Protein AF-0000000068721780 (afdb_homodimer)

Nearest PDB structures (foldseek):
  2i79-assembly1_E  TM=9.217E-01  e=1.005E-15  Streptococcus pneumoniae TIGR4
  2i79-assembly3_D  TM=9.148E-01  e=7.469E-15  Streptococcus pneumoniae TIGR4
  4h89-assembly1_A-2  TM=8.770E-01  e=4.128E-13  Kribbella flavida DSM 17836
  2vi7-assembly2_C  TM=8.706E-01  e=8.760E-13  Pseudomonas aeruginosa
  2zxv-assembly1_C  TM=7.115E-01  e=1.320E-10  Thermus thermophilus HB8

Sequence (338 aa):
MIRLVKETDAEAIMNIRKEIILSETTTKFFIVSPKKLPNDSNAEREKIRKSNEKGNLYIVYEVDGKVVGFLLFNRYELERLQHAGTMGMGIKEAYCNQGIGTKLIEFLISWAKGQKGLEKICLGVVSVNDRAIKVYKRMGFVEEGRQRKQIKYEDGSYGDDVLMGFYIEMIRLVKETDAEAIMNIRKEIILSETTTKFFIVSPKKLPNDSNAEREKIRKSNEKGNLYIVYEVDGKVVGFLLFNRYELERLQHAGTMGMGIKEAYCNQGIGTKLIEFLISWAKGQKGLEKICLGVVSVNDRAIKVYKRMGFVEEGRQRKQIKYEDGSYGDDVLMGFYIE

Radius of gyration: 21.1 Å; Cα contacts (8 Å, |Δi|>4): 645; chains: 2; bounding box: 45×64×48 Å

Foldseek 3Di:
DKDADDLVCLVLALVQQLQQCPDPVRVLFDLDHNVDRDDDSVVSSVCSVCQPDALKGKMFDDDPRGTFKIKIWDQDDDPVRRLEIEMDMGGHPVCPPVCVVVVRVVVVLVVQLPHPSHFKYKYKTWPVPVVVVVSCVVSAKDWPDWAPQPGAHPVGDGTIITMIMHTRD/DKDADDLVCLVLALVQQLQQCPDPVRVLFDLDHNVDRDDCSVVSSVCSVCQPDALKGKMFDDDPRGTFKIKIWDQDDDPVRRLEIEMDMGGHPVCPPVCVVVVRVVVVLVVQLPHPSHFKYKYKTWPVPVVVVVSCVVSAKDWPDWAPQPGAHPVGDGTIITMIMHTRD

pLDDT: mean 95.06, std 4.71, range [73.88, 98.88]

Structure (mmCIF, N/CA/C/O backbone):
data_AF-0000000068721780-model_v1
#
loop_
_entity.id
_entity.type
_entity.pdbx_description
1 polymer N-acetyltransferase
#
loop_
_atom_site.group_PDB
_atom_site.id
_atom_site.type_symbol
_atom_site.label_atom_id
_atom_site.label_alt_id
_atom_site.label_comp_id
_atom_site.label_asym_id
_atom_site.label_entity_id
_atom_site.label_seq_id
_atom_site.pdbx_PDB_ins_code
_atom_site.Cartn_x
_atom_site.Cartn_y
_atom_site.Cartn_z
_atom_site.occupancy
_atom_site.B_iso_or_equiv
_atom_site.auth_seq_id
_atom_site.auth_comp_id
_atom_site.auth_asym_id
_atom_site.auth_atom_id
_atom_site.pdbx_PDB_model_num
ATOM 1 N N . MET A 1 1 ? -7.617 28.203 11.391 1 95 1 MET A N 1
ATOM 2 C CA . MET A 1 1 ? -8.914 27.797 10.852 1 95 1 MET A CA 1
ATOM 3 C C . MET A 1 1 ? -8.766 26.672 9.844 1 95 1 MET A C 1
ATOM 5 O O . MET A 1 1 ? -7.82 26.672 9.047 1 95 1 MET A O 1
ATOM 9 N N . ILE A 1 2 ? -9.656 25.703 9.883 1 98.25 2 ILE A N 1
ATOM 10 C CA . ILE A 1 2 ? -9.648 24.594 8.938 1 98.25 2 ILE A CA 1
ATOM 11 C C . ILE A 1 2 ? -10.68 24.844 7.836 1 98.25 2 ILE A C 1
ATOM 13 O O . ILE A 1 2 ? -11.797 25.297 8.109 1 98.25 2 ILE A O 1
ATOM 17 N N . ARG A 1 3 ? -10.336 24.594 6.629 1 97.19 3 ARG A N 1
ATOM 18 C CA . ARG A 1 3 ? -11.266 24.688 5.504 1 97.19 3 ARG A CA 1
ATOM 19 C C . ARG A 1 3 ? -10.898 23.703 4.41 1 97.19 3 ARG A C 1
ATOM 21 O O . ARG A 1 3 ? -9.797 23.141 4.41 1 97.19 3 ARG A O 1
ATOM 28 N N . LEU A 1 4 ? -11.836 23.516 3.457 1 96.5 4 LEU A N 1
ATOM 29 C CA . LEU A 1 4 ? -11.555 22.688 2.287 1 96.5 4 LEU A CA 1
ATOM 30 C C . LEU A 1 4 ? -10.492 23.344 1.403 1 96.5 4 LEU A C 1
ATOM 32 O O . LEU A 1 4 ? -10.438 24.578 1.301 1 96.5 4 LEU A O 1
ATOM 36 N N . VAL A 1 5 ? -9.742 22.531 0.759 1 96.94 5 VAL A N 1
ATOM 37 C CA . VAL A 1 5 ? -8.672 22.984 -0.121 1 96.94 5 VAL A CA 1
ATOM 38 C C . VAL A 1 5 ? -9.273 23.656 -1.359 1 96.94 5 VAL A C 1
ATOM 40 O O . VAL A 1 5 ? -10.375 23.297 -1.789 1 96.94 5 VAL A O 1
ATOM 43 N N . LYS A 1 6 ? -8.602 24.641 -1.847 1 95 6 LYS A N 1
ATOM 44 C CA . LYS A 1 6 ? -8.867 25.234 -3.148 1 95 6 LYS A CA 1
ATOM 45 C C . LYS A 1 6 ? -7.66 25.094 -4.074 1 95 6 LYS A C 1
ATOM 47 O O . LYS A 1 6 ? -6.527 24.938 -3.609 1 95 6 LYS A O 1
ATOM 52 N N . GLU A 1 7 ? -7.945 25.109 -5.316 1 94.06 7 GLU A N 1
ATOM 53 C CA . GLU A 1 7 ? -6.855 24.969 -6.277 1 94.06 7 GLU A CA 1
ATOM 54 C C . GLU A 1 7 ? -5.754 25.984 -6.02 1 94.06 7 GLU A C 1
ATOM 56 O O . GLU A 1 7 ? -4.574 25.703 -6.246 1 94.06 7 GLU A O 1
ATOM 61 N N . THR A 1 8 ? -6.109 27.125 -5.527 1 94.56 8 THR A N 1
ATOM 62 C CA . THR A 1 8 ? -5.164 28.203 -5.277 1 94.56 8 THR A CA 1
ATOM 63 C C . THR A 1 8 ? -4.242 27.859 -4.113 1 94.56 8 THR A C 1
ATOM 65 O O . THR A 1 8 ? -3.232 28.531 -3.895 1 94.56 8 THR A O 1
ATOM 68 N N . ASP A 1 9 ? -4.535 26.797 -3.404 1 96.31 9 ASP A N 1
ATOM 69 C CA . ASP A 1 9 ? -3.713 26.375 -2.273 1 96.31 9 ASP A CA 1
ATOM 70 C C . ASP A 1 9 ? -2.566 25.484 -2.732 1 96.31 9 ASP A C 1
ATOM 72 O O . ASP A 1 9 ? -1.673 25.156 -1.947 1 96.31 9 ASP A O 1
ATOM 76 N N . ALA A 1 10 ? -2.572 25.062 -3.994 1 95.5 10 ALA A N 1
ATOM 77 C CA . ALA A 1 10 ? -1.659 24.031 -4.5 1 95.5 10 ALA A CA 1
ATOM 78 C C . ALA A 1 10 ? -0.207 24.422 -4.227 1 95.5 10 ALA A C 1
ATOM 80 O O . ALA A 1 10 ? 0.565 23.609 -3.709 1 95.5 10 ALA A O 1
ATOM 81 N N . GLU A 1 11 ? 0.13 25.609 -4.492 1 94.81 11 GLU A N 1
ATOM 82 C CA . GLU A 1 11 ? 1.514 26.047 -4.332 1 94.81 11 GLU A CA 1
ATOM 83 C C . GLU A 1 11 ? 1.918 26.062 -2.859 1 94.81 11 GLU A C 1
ATOM 85 O O . GLU A 1 11 ? 3.025 25.656 -2.51 1 94.81 11 GLU A O 1
ATOM 90 N N . ALA A 1 12 ? 1.088 26.594 -2.062 1 96.12 12 ALA A N 1
ATOM 91 C CA . ALA A 1 12 ? 1.378 26.641 -0.631 1 96.12 12 ALA A CA 1
ATOM 92 C C . ALA A 1 12 ? 1.588 25.234 -0.072 1 96.12 12 ALA A C 1
ATOM 94 O O . ALA A 1 12 ? 2.514 25 0.708 1 96.12 12 ALA A O 1
ATOM 95 N N . ILE A 1 13 ? 0.768 24.297 -0.479 1 96.25 13 ILE A N 1
ATOM 96 C CA . ILE A 1 13 ? 0.862 22.922 -0.015 1 96.25 13 ILE A CA 1
ATOM 97 C C . ILE A 1 13 ? 2.172 22.297 -0.499 1 96.25 13 ILE A C 1
ATOM 99 O O . ILE A 1 13 ? 2.885 21.656 0.274 1 96.25 13 ILE A O 1
ATOM 103 N N . MET A 1 14 ? 2.467 22.531 -1.72 1 95.25 14 MET A N 1
ATOM 104 C CA . MET A 1 14 ? 3.713 22.016 -2.275 1 95.25 14 MET A CA 1
ATOM 105 C C . MET A 1 14 ? 4.918 22.562 -1.523 1 95.25 14 MET A C 1
ATOM 107 O O . MET A 1 14 ? 5.879 21.844 -1.26 1 95.25 14 MET A O 1
ATOM 111 N N . ASN A 1 15 ? 4.824 23.812 -1.182 1 94.62 15 ASN A N 1
ATOM 112 C CA . ASN A 1 15 ? 5.914 24.453 -0.451 1 94.62 15 ASN A CA 1
ATOM 113 C C . ASN A 1 15 ? 6.078 23.859 0.944 1 94.62 15 ASN A C 1
ATOM 115 O O . ASN A 1 15 ? 7.199 23.719 1.436 1 94.62 15 ASN A O 1
ATOM 119 N N . ILE A 1 16 ? 5.027 23.562 1.553 1 95.25 16 ILE A N 1
ATOM 120 C CA . ILE A 1 16 ? 5.09 22.906 2.852 1 95.25 16 ILE A CA 1
ATOM 121 C C . ILE A 1 16 ? 5.785 21.547 2.707 1 95.25 16 ILE A C 1
ATOM 123 O O . ILE A 1 16 ? 6.703 21.234 3.467 1 95.25 16 ILE A O 1
ATOM 127 N N . ARG A 1 17 ? 5.355 20.75 1.729 1 94.25 17 ARG A N 1
ATOM 128 C CA . ARG A 1 17 ? 5.977 19.453 1.49 1 94.25 17 ARG A CA 1
ATOM 129 C C . ARG A 1 17 ? 7.477 19.594 1.247 1 94.25 17 ARG A C 1
ATOM 131 O O . ARG A 1 17 ? 8.281 18.859 1.825 1 94.25 17 ARG A O 1
ATOM 138 N N . LYS A 1 18 ? 7.816 20.531 0.459 1 93.75 18 LYS A N 1
ATOM 139 C CA . LYS A 1 18 ? 9.219 20.766 0.134 1 93.75 18 LYS A CA 1
ATOM 140 C C . LYS A 1 18 ? 10.016 21.141 1.378 1 93.75 18 LYS A C 1
ATOM 142 O O . LYS A 1 18 ? 11.125 20.656 1.585 1 93.75 18 LYS A O 1
ATOM 147 N N . GLU A 1 19 ? 9.461 22.016 2.113 1 93.75 19 GLU A N 1
ATOM 148 C CA . GLU A 1 19 ? 10.125 22.438 3.344 1 93.75 19 GLU A CA 1
ATOM 149 C C . GLU A 1 19 ? 10.406 21.234 4.254 1 93.75 19 GLU A C 1
ATOM 151 O O . GLU A 1 19 ? 11.516 21.109 4.781 1 93.75 19 GLU A O 1
ATOM 156 N N . ILE A 1 20 ? 9.469 20.406 4.379 1 92.06 20 ILE A N 1
ATOM 157 C CA . ILE A 1 20 ? 9.594 19.25 5.258 1 92.06 20 ILE A CA 1
ATOM 158 C C . ILE A 1 20 ? 10.656 18.297 4.707 1 92.06 20 ILE A C 1
ATOM 160 O O . ILE A 1 20 ? 11.531 17.844 5.445 1 92.06 20 ILE A O 1
ATOM 164 N N . ILE A 1 21 ? 10.625 18.078 3.422 1 92.56 21 ILE A N 1
ATOM 165 C CA . ILE A 1 21 ? 11.508 17.125 2.764 1 92.56 21 ILE A CA 1
ATOM 166 C C . ILE A 1 21 ? 12.945 17.625 2.797 1 92.56 21 ILE A C 1
ATOM 168 O O . ILE A 1 21 ? 13.883 16.844 2.949 1 92.56 21 ILE A O 1
ATOM 172 N N . LEU A 1 22 ? 13.086 18.906 2.791 1 92.81 22 LEU A N 1
ATOM 173 C CA . LEU A 1 22 ? 14.414 19.5 2.652 1 92.81 22 LEU A CA 1
ATOM 174 C C . LEU A 1 22 ? 15.016 19.797 4.02 1 92.81 22 LEU A C 1
ATOM 176 O O . LEU A 1 22 ? 16.219 20.047 4.133 1 92.81 22 LEU A O 1
ATOM 180 N N . SER A 1 23 ? 14.203 19.75 4.973 1 92.38 23 SER A N 1
ATOM 181 C CA . SER A 1 23 ? 14.695 20.031 6.316 1 92.38 23 SER A CA 1
ATOM 182 C C . SER A 1 23 ? 15.562 18.891 6.836 1 92.38 23 SER A C 1
ATOM 184 O O . SER A 1 23 ? 15.172 17.719 6.754 1 92.38 23 SER A O 1
ATOM 186 N N . GLU A 1 24 ? 16.625 19.172 7.441 1 88.44 24 GLU A N 1
ATOM 187 C CA . GLU A 1 24 ? 17.516 18.156 8 1 88.44 24 GLU A CA 1
ATOM 188 C C . GLU A 1 24 ? 16.859 17.406 9.156 1 88.44 24 GLU A C 1
ATOM 190 O O . GLU A 1 24 ? 17.125 16.234 9.375 1 88.44 24 GLU A O 1
ATOM 195 N N . THR A 1 25 ? 16 18.109 9.797 1 88.88 25 THR A N 1
ATOM 196 C CA . THR A 1 25 ? 15.391 17.562 11.008 1 88.88 25 THR A CA 1
ATOM 197 C C . THR A 1 25 ? 14.203 16.672 10.656 1 88.88 25 THR A C 1
ATOM 199 O O . THR A 1 25 ? 13.891 15.727 11.383 1 88.88 25 THR A O 1
ATOM 202 N N . THR A 1 26 ? 13.578 16.938 9.484 1 92.75 26 THR A N 1
ATOM 203 C CA . THR A 1 26 ? 12.312 16.266 9.242 1 92.75 26 THR A CA 1
ATOM 204 C C . THR A 1 26 ? 12.383 15.422 7.973 1 92.75 26 THR A C 1
ATOM 206 O O . THR A 1 26 ? 11.469 14.648 7.676 1 92.75 26 THR A O 1
ATOM 209 N N . THR A 1 27 ? 13.477 15.477 7.258 1 92.31 27 THR A N 1
ATOM 210 C CA . THR A 1 27 ? 13.586 14.789 5.977 1 92.31 27 THR A CA 1
ATOM 211 C C . THR A 1 27 ? 13.328 13.297 6.141 1 92.31 27 THR A C 1
ATOM 213 O O . THR A 1 27 ? 12.727 12.664 5.27 1 92.31 27 THR A O 1
ATOM 216 N N . LYS A 1 28 ? 13.672 12.758 7.277 1 94 28 LYS A N 1
ATOM 217 C CA . LYS A 1 28 ? 13.594 11.312 7.469 1 94 28 LYS A CA 1
ATOM 218 C C . LYS A 1 28 ? 12.18 10.883 7.832 1 94 28 LYS A C 1
ATOM 220 O O . LYS A 1 28 ? 11.883 9.688 7.91 1 94 28 LYS A O 1
ATOM 225 N N . PHE A 1 29 ? 11.297 11.836 7.961 1 93.12 29 PHE A N 1
ATOM 226 C CA . PHE A 1 29 ? 9.906 11.531 8.266 1 93.12 29 PHE A CA 1
ATOM 227 C C . PHE A 1 29 ? 9.125 11.234 6.992 1 93.12 29 PHE A C 1
ATOM 229 O O . PHE A 1 29 ? 7.973 10.789 7.051 1 93.12 29 PHE A O 1
ATOM 236 N N . PHE A 1 30 ? 9.828 11.406 5.871 1 90.38 30 PHE A N 1
ATOM 237 C CA . PHE A 1 30 ? 9.125 11.258 4.605 1 90.38 30 PHE A CA 1
ATOM 238 C C . PHE A 1 30 ? 9.766 10.172 3.748 1 90.38 30 PHE A C 1
ATOM 240 O O . PHE A 1 30 ? 10.992 10.023 3.744 1 90.38 30 PHE A O 1
ATOM 247 N N . ILE A 1 31 ? 8.938 9.633 2.996 1 93.25 31 ILE A N 1
ATOM 248 C CA . ILE A 1 31 ? 9.422 8.57 2.117 1 93.25 31 ILE A CA 1
ATOM 249 C C . ILE A 1 31 ? 9.945 9.18 0.816 1 93.25 31 ILE A C 1
ATOM 251 O O . ILE A 1 31 ? 10.625 8.508 0.037 1 93.25 31 ILE A O 1
ATOM 255 N N . VAL A 1 32 ? 9.609 10.391 0.566 1 92.5 32 VAL A N 1
ATOM 256 C CA . VAL A 1 32 ? 10.133 11.086 -0.604 1 92.5 32 VAL A CA 1
ATOM 257 C C . VAL A 1 32 ? 11.555 11.57 -0.324 1 92.5 32 VAL A C 1
ATOM 259 O O . VAL A 1 32 ? 11.805 12.219 0.694 1 92.5 32 VAL A O 1
ATOM 262 N N . SER A 1 33 ? 12.398 11.312 -1.231 1 92.5 33 SER A N 1
ATOM 263 C CA . SER A 1 33 ? 13.797 11.719 -1.108 1 92.5 33 SER A CA 1
ATOM 264 C C . SER A 1 33 ? 13.977 13.195 -1.44 1 92.5 33 SER A C 1
ATOM 266 O O . SER A 1 33 ? 13.328 13.711 -2.354 1 92.5 33 SER A O 1
ATOM 268 N N . PRO A 1 34 ? 14.891 13.891 -0.778 1 91.12 34 PRO A N 1
ATOM 269 C CA . PRO A 1 34 ? 15.188 15.281 -1.125 1 91.12 34 PRO A CA 1
ATOM 270 C C . PRO A 1 34 ? 15.797 15.422 -2.518 1 91.12 34 PRO A C 1
ATOM 272 O O . PRO A 1 34 ? 15.852 16.531 -3.061 1 91.12 34 PRO A O 1
ATOM 275 N N . LYS A 1 35 ? 16.297 14.352 -3.115 1 87.19 35 LYS A N 1
ATOM 276 C CA . LYS A 1 35 ? 16.906 14.359 -4.449 1 87.19 35 LYS A CA 1
ATOM 277 C C . LYS A 1 35 ? 15.82 14.406 -5.531 1 87.19 35 LYS A C 1
ATOM 279 O O . LYS A 1 35 ? 16.109 14.703 -6.691 1 87.19 35 LYS A O 1
ATOM 284 N N . LYS A 1 36 ? 14.539 14.016 -5.164 1 83 36 LYS A N 1
ATOM 285 C CA . LYS A 1 36 ? 13.422 14.008 -6.098 1 83 36 LYS A CA 1
ATOM 286 C C . LYS A 1 36 ? 12.203 14.719 -5.508 1 83 36 LYS A C 1
ATOM 288 O O . LYS A 1 36 ? 11.227 14.07 -5.125 1 83 36 LYS A O 1
ATOM 293 N N . LEU A 1 37 ? 12.273 15.945 -5.551 1 81 37 LEU A N 1
ATOM 294 C CA . LEU A 1 37 ? 11.234 16.781 -4.949 1 81 37 LEU A CA 1
ATOM 295 C C . LEU A 1 37 ? 10.016 16.875 -5.852 1 81 37 LEU A C 1
ATOM 297 O O . LEU A 1 37 ? 10.141 16.891 -7.078 1 81 37 LEU A O 1
ATOM 301 N N . PRO A 1 38 ? 8.891 16.797 -5.285 1 75 38 PRO A N 1
ATOM 302 C CA . PRO A 1 38 ? 7.707 17.094 -6.094 1 75 38 PRO A CA 1
ATOM 303 C C . PRO A 1 38 ? 7.738 18.5 -6.688 1 75 38 PRO A C 1
ATOM 305 O O . PRO A 1 38 ? 7.988 19.469 -5.973 1 75 38 PRO A O 1
ATOM 308 N N . ASN A 1 39 ? 7.609 18.578 -7.871 1 78.5 39 ASN A N 1
ATOM 309 C CA . ASN A 1 39 ? 7.742 19.891 -8.484 1 78.5 39 ASN A CA 1
ATOM 310 C C . ASN A 1 39 ? 6.656 20.141 -9.531 1 78.5 39 ASN A C 1
ATOM 312 O O . ASN A 1 39 ? 6.793 21.016 -10.383 1 78.5 39 ASN A O 1
ATOM 316 N N . ASP A 1 40 ? 5.656 19.328 -9.336 1 83.62 40 ASP A N 1
ATOM 317 C CA . ASP A 1 40 ? 4.602 19.453 -10.336 1 83.62 40 ASP A CA 1
ATOM 318 C C . ASP A 1 40 ? 3.336 20.047 -9.734 1 83.62 40 ASP A C 1
ATOM 320 O O . ASP A 1 40 ? 2.461 19.328 -9.258 1 83.62 40 ASP A O 1
ATOM 324 N N . SER A 1 41 ? 3.232 21.359 -9.797 1 84.31 41 SER A N 1
ATOM 325 C CA . SER A 1 41 ? 2.086 22.062 -9.227 1 84.31 41 SER A CA 1
ATOM 326 C C . SER A 1 41 ? 0.793 21.688 -9.938 1 84.31 41 SER A C 1
ATOM 328 O O . SER A 1 41 ? -0.279 21.672 -9.336 1 84.31 41 SER A O 1
ATOM 330 N N . ASN A 1 42 ? 0.915 21.391 -11.188 1 87.12 42 ASN A N 1
ATOM 331 C CA . ASN A 1 42 ? -0.262 20.969 -11.938 1 87.12 42 ASN A CA 1
ATOM 332 C C . ASN A 1 42 ? -0.798 19.641 -11.438 1 87.12 42 ASN A C 1
ATOM 334 O O . ASN A 1 42 ? -2.012 19.438 -11.359 1 87.12 42 ASN A O 1
ATOM 338 N N . ALA A 1 43 ? 0.05 18.875 -11.07 1 88.25 43 ALA A N 1
ATOM 339 C CA . ALA A 1 43 ? -0.366 17.594 -10.508 1 88.25 43 ALA A CA 1
ATOM 340 C C . ALA A 1 43 ? -1.109 17.781 -9.188 1 88.25 43 ALA A C 1
ATOM 342 O O . ALA A 1 43 ? -2.107 17.109 -8.922 1 88.25 43 ALA A O 1
ATOM 343 N N . GLU A 1 44 ? -0.557 18.734 -8.375 1 90.94 44 GLU A N 1
ATOM 344 C CA . GLU A 1 44 ? -1.229 19.016 -7.113 1 90.94 44 GLU A CA 1
ATOM 345 C C . GLU A 1 44 ? -2.607 19.625 -7.344 1 90.94 44 GLU A C 1
ATOM 347 O O . GLU A 1 44 ? -3.568 19.297 -6.652 1 90.94 44 GLU A O 1
ATOM 352 N N . ARG A 1 45 ? -2.707 20.469 -8.289 1 91.38 45 ARG A N 1
ATOM 353 C CA . ARG A 1 45 ? -3.992 21.078 -8.625 1 91.38 45 ARG A CA 1
ATOM 354 C C . ARG A 1 45 ? -4.996 20.016 -9.062 1 91.38 45 ARG A C 1
ATOM 356 O O . ARG A 1 45 ? -6.168 20.062 -8.68 1 91.38 45 ARG A O 1
ATOM 363 N N . GLU A 1 46 ? -4.516 19.141 -9.875 1 89.88 46 GLU A N 1
ATOM 364 C CA . GLU A 1 46 ? -5.379 18.047 -10.312 1 89.88 46 GLU A CA 1
ATOM 365 C C . GLU A 1 46 ? -5.836 17.203 -9.133 1 89.88 46 GLU A C 1
ATOM 367 O O . GLU A 1 46 ? -7.004 16.812 -9.055 1 89.88 46 GLU A O 1
ATOM 372 N N . LYS A 1 47 ? -4.957 16.922 -8.281 1 90.56 47 LYS A N 1
ATOM 373 C CA . LYS A 1 47 ? -5.281 16.172 -7.066 1 90.56 47 LYS A CA 1
ATOM 374 C C . LYS A 1 47 ? -6.367 16.891 -6.266 1 90.56 47 LYS A C 1
ATOM 376 O O . LYS A 1 47 ? -7.305 16.25 -5.777 1 90.56 47 LYS A O 1
ATOM 381 N N . ILE A 1 48 ? -6.156 18.203 -6.137 1 92.69 48 ILE A N 1
ATOM 382 C CA . ILE A 1 48 ? -7.105 19.031 -5.391 1 92.69 48 ILE A CA 1
ATOM 383 C C . ILE A 1 48 ? -8.469 18.984 -6.074 1 92.69 48 ILE A C 1
ATOM 385 O O . ILE A 1 48 ? -9.5 18.812 -5.414 1 92.69 48 ILE A O 1
ATOM 389 N N . ARG A 1 49 ? -8.453 19 -7.344 1 89.31 49 ARG A N 1
ATOM 390 C CA . ARG A 1 49 ? -9.695 18.984 -8.109 1 89.31 49 ARG A CA 1
ATOM 391 C C . ARG A 1 49 ? -10.445 17.672 -7.895 1 89.31 49 ARG A C 1
ATOM 393 O O . ARG A 1 49 ? -11.672 17.656 -7.777 1 89.31 49 ARG A O 1
ATOM 400 N N . LYS A 1 50 ? -9.75 16.641 -7.727 1 86.94 50 LYS A N 1
ATOM 401 C CA . LYS A 1 50 ? -10.352 15.32 -7.609 1 86.94 50 LYS A CA 1
ATOM 402 C C . LYS A 1 50 ? -10.664 14.984 -6.156 1 86.94 50 LYS A C 1
ATOM 404 O O . LYS A 1 50 ? -11.43 14.055 -5.879 1 86.94 50 LYS A O 1
ATOM 409 N N . SER A 1 51 ? -9.961 15.672 -5.289 1 85.44 51 SER A N 1
ATOM 410 C CA . SER A 1 51 ? -9.992 15.32 -3.873 1 85.44 51 SER A CA 1
ATOM 411 C C . SER A 1 51 ? -11.367 15.594 -3.27 1 85.44 51 SER A C 1
ATOM 413 O O . SER A 1 51 ? -11.781 14.914 -2.33 1 85.44 51 SER A O 1
ATOM 415 N N . ASN A 1 52 ? -12.016 16.516 -3.768 1 73.88 52 ASN A N 1
ATOM 416 C CA . ASN A 1 52 ? -13.281 16.875 -3.137 1 73.88 52 ASN A CA 1
ATOM 417 C C . ASN A 1 52 ? -14.445 16.094 -3.73 1 73.88 52 ASN A C 1
ATOM 419 O O . ASN A 1 52 ? -15.609 16.453 -3.533 1 73.88 52 ASN A O 1
ATOM 423 N N . GLU A 1 53 ? -14.07 15.078 -4.355 1 77.88 53 GLU A N 1
ATOM 424 C CA . GLU A 1 53 ? -15.078 14.141 -4.836 1 77.88 53 GLU A CA 1
ATOM 425 C C . GLU A 1 53 ? -15.578 13.234 -3.709 1 77.88 53 GLU A C 1
ATOM 427 O O . GLU A 1 53 ? -14.945 13.156 -2.652 1 77.88 53 GLU A O 1
ATOM 432 N N . LYS A 1 54 ? -16.516 12.453 -4 1 77.81 54 LYS A N 1
ATOM 433 C CA . LYS A 1 54 ? -17.203 11.625 -3.014 1 77.81 54 LYS A CA 1
ATOM 434 C C . LYS A 1 54 ? -16.266 10.586 -2.416 1 77.81 54 LYS A C 1
ATOM 436 O O . LYS A 1 54 ? -15.586 9.867 -3.146 1 77.81 54 LYS A O 1
ATOM 441 N N . GLY A 1 55 ? -16.094 10.711 -0.983 1 89.88 55 GLY A N 1
ATOM 442 C CA . GLY A 1 55 ? -15.367 9.734 -0.192 1 89.88 55 GLY A CA 1
ATOM 443 C C . GLY A 1 55 ? -13.945 10.164 0.121 1 89.88 55 GLY A C 1
ATOM 444 O O . GLY A 1 55 ? -13.195 9.422 0.754 1 89.88 55 GLY A O 1
ATOM 445 N N . ASN A 1 56 ? -13.617 11.312 -0.411 1 96.62 56 ASN A N 1
ATOM 446 C CA . ASN A 1 56 ? -12.289 11.836 -0.108 1 96.62 56 ASN A CA 1
ATOM 447 C C . ASN A 1 56 ? -12.367 13.156 0.649 1 96.62 56 ASN A C 1
ATOM 449 O O . ASN A 1 56 ? -13.438 13.75 0.754 1 96.62 56 ASN A O 1
ATOM 453 N N . LEU A 1 57 ? -11.289 13.562 1.229 1 97.12 57 LEU A N 1
ATOM 454 C CA . LEU A 1 57 ? -11.195 14.812 1.973 1 97.12 57 LEU A CA 1
ATOM 455 C C . LEU A 1 57 ? -9.836 15.469 1.777 1 97.12 57 LEU A C 1
ATOM 457 O O . LEU A 1 57 ? -8.805 14.797 1.837 1 97.12 57 LEU A O 1
ATOM 461 N N . TYR A 1 58 ? -9.844 16.703 1.459 1 98.19 58 TYR A N 1
ATOM 462 C CA . TYR A 1 58 ? -8.625 17.5 1.4 1 98.19 58 TYR A CA 1
ATOM 463 C C . TYR A 1 58 ? -8.844 18.859 2.053 1 98.19 58 TYR A C 1
ATOM 465 O O . TYR A 1 58 ? -9.648 19.672 1.576 1 98.19 58 TYR A O 1
ATOM 473 N N . ILE A 1 59 ? -8.062 19.094 3.184 1 98.06 59 ILE A N 1
ATOM 474 C CA . ILE A 1 59 ? -8.273 20.312 3.959 1 98.06 59 ILE A CA 1
ATOM 475 C C . ILE A 1 59 ? -6.934 20.969 4.254 1 98.06 59 ILE A C 1
ATOM 477 O O . ILE A 1 59 ? -5.883 20.328 4.18 1 98.06 59 ILE A O 1
ATOM 481 N N . VAL A 1 60 ? -7.039 22.281 4.57 1 98.5 60 VAL A N 1
ATOM 482 C CA . VAL A 1 60 ? -5.863 23.031 4.984 1 98.5 60 VAL A CA 1
ATOM 483 C C . VAL A 1 60 ? -6.137 23.734 6.316 1 98.5 60 VAL A C 1
ATOM 485 O O . VAL A 1 60 ? -7.293 23.875 6.719 1 98.5 60 VAL A O 1
ATOM 488 N N . TYR A 1 61 ? -5.09 23.953 7.027 1 98.75 61 TYR A N 1
ATOM 489 C CA . TYR A 1 61 ? -5.109 24.812 8.211 1 98.75 61 TYR A CA 1
ATOM 490 C C . TYR A 1 61 ? -4.484 26.172 7.918 1 98.75 61 TYR A C 1
ATOM 492 O O . TYR A 1 61 ? -3.342 26.25 7.461 1 98.75 61 TYR A O 1
ATOM 500 N N . GLU A 1 62 ? -5.25 27.188 8.211 1 98.19 62 GLU A N 1
ATOM 501 C CA . GLU A 1 62 ? -4.812 28.547 7.906 1 98.19 62 GLU A CA 1
ATOM 502 C C . GLU A 1 62 ? -4.574 29.344 9.18 1 98.19 62 GLU A C 1
ATOM 504 O O . GLU A 1 62 ? -5.359 29.266 10.133 1 98.19 62 GLU A O 1
ATOM 509 N N . VAL A 1 63 ? -3.459 30.047 9.258 1 97.44 63 VAL A N 1
ATOM 510 C CA . VAL A 1 63 ? -3.148 31.031 10.281 1 97.44 63 VAL A CA 1
ATOM 511 C C . VAL A 1 63 ? -2.902 32.406 9.633 1 97.44 63 VAL A C 1
ATOM 513 O O . VAL A 1 63 ? -1.983 32.531 8.828 1 97.44 63 VAL A O 1
ATOM 516 N N . ASP A 1 64 ? -3.678 33.344 9.969 1 95.88 64 ASP A N 1
ATOM 517 C CA . ASP A 1 64 ? -3.543 34.688 9.453 1 95.88 64 ASP A CA 1
ATOM 518 C C . ASP A 1 64 ? -3.496 34.719 7.93 1 95.88 64 ASP A C 1
ATOM 520 O O . ASP A 1 64 ? -2.615 35.344 7.336 1 95.88 64 ASP A O 1
ATOM 524 N N . GLY A 1 65 ? -4.285 33.875 7.309 1 95 65 GLY A N 1
ATOM 525 C CA . GLY A 1 65 ? -4.453 33.875 5.863 1 95 65 GLY A CA 1
ATOM 526 C C . GLY A 1 65 ? -3.41 33.031 5.152 1 95 65 GLY A C 1
ATOM 527 O O . GLY A 1 65 ? -3.408 32.938 3.92 1 95 65 GLY A O 1
ATOM 528 N N . LYS A 1 66 ? -2.564 32.375 5.934 1 97 66 LYS A N 1
ATOM 529 C CA . LYS A 1 66 ? -1.512 31.562 5.336 1 97 66 LYS A CA 1
ATOM 530 C C . LYS A 1 66 ? -1.739 30.078 5.617 1 97 66 LYS A C 1
ATOM 532 O O . LYS A 1 66 ? -1.993 29.688 6.758 1 97 66 LYS A O 1
ATOM 537 N N . VAL A 1 67 ? -1.661 29.328 4.547 1 98.25 67 VAL A N 1
ATOM 538 C CA . VAL A 1 67 ? -1.748 27.875 4.727 1 98.25 67 VAL A CA 1
ATOM 539 C C . VAL A 1 67 ? -0.477 27.359 5.398 1 98.25 67 VAL A C 1
ATOM 541 O O . VAL A 1 67 ? 0.625 27.531 4.871 1 98.25 67 VAL A O 1
ATOM 544 N N . VAL A 1 68 ? -0.626 26.688 6.547 1 98.25 68 VAL A N 1
ATOM 545 C CA . VAL A 1 68 ? 0.557 26.266 7.289 1 98.25 68 VAL A CA 1
ATOM 546 C C . VAL A 1 68 ? 0.518 24.75 7.512 1 98.25 68 VAL A C 1
ATOM 548 O O . VAL A 1 68 ? 1.459 24.172 8.055 1 98.25 68 VAL A O 1
ATOM 551 N N . GLY A 1 69 ? -0.56 24.094 7.086 1 98.25 69 GLY A N 1
ATOM 552 C CA . GLY A 1 69 ? -0.726 22.656 7.191 1 98.25 69 GLY A CA 1
ATOM 553 C C . GLY A 1 69 ? -1.82 22.109 6.289 1 98.25 69 GLY A C 1
ATOM 554 O O . GLY A 1 69 ? -2.645 22.875 5.777 1 98.25 69 GLY A O 1
ATOM 555 N N . PHE A 1 70 ? -1.754 20.828 6.102 1 98.25 70 PHE A N 1
ATOM 556 C CA . PHE A 1 70 ? -2.771 20.188 5.273 1 98.25 70 PHE A CA 1
ATOM 557 C C . PHE A 1 70 ? -2.979 18.734 5.688 1 98.25 70 PHE A C 1
ATOM 559 O O . PHE A 1 70 ? -2.146 18.172 6.395 1 98.25 70 PHE A O 1
ATOM 566 N N . LEU A 1 71 ? -4.086 18.203 5.32 1 98.31 71 LEU A N 1
ATOM 567 C CA . LEU A 1 71 ? -4.426 16.797 5.48 1 98.31 71 LEU A CA 1
ATOM 568 C C . LEU A 1 71 ? -5.25 16.297 4.301 1 98.31 71 LEU A C 1
ATOM 570 O O . LEU A 1 71 ? -6.195 16.953 3.873 1 98.31 71 LEU A O 1
ATOM 574 N N . LEU A 1 72 ? -4.828 15.188 3.82 1 97.62 72 LEU A N 1
ATOM 575 C CA . LEU A 1 72 ? -5.582 14.539 2.756 1 97.62 72 LEU A CA 1
ATOM 576 C C . LEU A 1 72 ? -5.961 13.117 3.154 1 97.62 72 LEU A C 1
ATOM 578 O O . LEU A 1 72 ? -5.195 12.43 3.834 1 97.62 72 LEU A O 1
ATOM 582 N N . PHE A 1 73 ? -7.148 12.758 2.799 1 98 73 PHE A N 1
ATOM 583 C CA . PHE A 1 73 ? -7.676 11.406 2.947 1 98 73 PHE A CA 1
ATOM 584 C C . PHE A 1 73 ? -8.258 10.906 1.63 1 98 73 PHE A C 1
ATOM 586 O O . PHE A 1 73 ? -9.047 11.602 0.989 1 98 73 PHE A O 1
ATOM 593 N N . ASN A 1 74 ? -7.828 9.75 1.227 1 97.31 74 ASN A N 1
ATOM 594 C CA . ASN A 1 74 ? -8.367 9.102 0.034 1 97.31 74 ASN A CA 1
ATOM 595 C C . ASN A 1 74 ? -8.938 7.723 0.35 1 97.31 74 ASN A C 1
ATOM 597 O O . ASN A 1 74 ? -8.242 6.875 0.915 1 97.31 74 ASN A O 1
ATOM 601 N N . ARG A 1 75 ? -10.242 7.59 0.005 1 96 75 ARG A N 1
ATOM 602 C CA . ARG A 1 75 ? -10.812 6.25 0.081 1 96 75 ARG A CA 1
ATOM 603 C C . ARG A 1 75 ? -10.125 5.309 -0.905 1 96 75 ARG A C 1
ATOM 605 O O . ARG A 1 75 ? -9.766 5.715 -2.01 1 96 75 ARG A O 1
ATOM 612 N N . TYR A 1 76 ? -9.922 4.086 -0.461 1 96.56 76 TYR A N 1
ATOM 613 C CA . TYR A 1 76 ? -9.359 3.129 -1.406 1 96.56 76 TYR A CA 1
ATOM 614 C C . TYR A 1 76 ? -10.328 2.873 -2.561 1 96.56 76 TYR A C 1
ATOM 616 O O . TYR A 1 76 ? -11.547 2.973 -2.395 1 96.56 76 TYR A O 1
ATOM 624 N N . GLU A 1 77 ? -9.812 2.508 -3.709 1 92.88 77 GLU A N 1
ATOM 625 C CA . GLU A 1 77 ? -10.609 2.48 -4.93 1 92.88 77 GLU A CA 1
ATOM 626 C C . GLU A 1 77 ? -11.305 1.132 -5.105 1 92.88 77 GLU A C 1
ATOM 628 O O . GLU A 1 77 ? -12.445 1.07 -5.57 1 92.88 77 GLU A O 1
ATOM 633 N N . LEU A 1 78 ? -10.641 0.031 -4.738 1 94.88 78 LEU A N 1
ATOM 634 C CA . LEU A 1 78 ? -11.211 -1.294 -4.957 1 94.88 78 LEU A CA 1
ATOM 635 C C . LEU A 1 78 ? -12.43 -1.515 -4.074 1 94.88 78 LEU A C 1
ATOM 637 O O . LEU A 1 78 ? -12.43 -1.129 -2.902 1 94.88 78 LEU A O 1
ATOM 641 N N . GLU A 1 79 ? -13.391 -2.131 -4.57 1 95.56 79 GLU A N 1
ATOM 642 C CA . GLU A 1 79 ? -14.688 -2.289 -3.904 1 95.56 79 GLU A CA 1
ATOM 643 C C . GLU A 1 79 ? -14.516 -2.906 -2.52 1 95.56 79 GLU A C 1
ATOM 645 O O . GLU A 1 79 ? -15.086 -2.412 -1.542 1 95.56 79 GLU A O 1
ATOM 650 N N . ARG A 1 80 ? -13.703 -3.895 -2.395 1 97.12 80 ARG A N 1
ATOM 651 C CA . ARG A 1 80 ? -13.555 -4.617 -1.135 1 97.12 80 ARG A CA 1
ATOM 652 C C . ARG A 1 80 ? -12.719 -3.814 -0.141 1 97.12 80 ARG A C 1
ATOM 654 O O . ARG A 1 80 ? -12.555 -4.227 1.009 1 97.12 80 ARG A O 1
ATOM 661 N N . LEU A 1 81 ? -12.25 -2.658 -0.592 1 97.88 81 LEU A N 1
ATOM 662 C CA . LEU A 1 81 ? -11.406 -1.843 0.278 1 97.88 81 LEU A CA 1
ATOM 663 C C . LEU A 1 81 ? -12.07 -0.501 0.572 1 97.88 81 LEU A C 1
ATOM 665 O O . LEU A 1 81 ? -11.586 0.271 1.398 1 97.88 81 LEU A O 1
ATOM 669 N N . GLN A 1 82 ? -13.219 -0.2 -0.002 1 96.62 82 GLN A N 1
ATOM 670 C CA . GLN A 1 82 ? -13.797 1.139 -0.043 1 96.62 82 GLN A CA 1
ATOM 671 C C . GLN A 1 82 ? -14.328 1.551 1.326 1 96.62 82 GLN A C 1
ATOM 673 O O . GLN A 1 82 ? -14.648 2.721 1.549 1 96.62 82 GLN A O 1
ATOM 678 N N . HIS A 1 83 ? -14.477 0.583 2.252 1 98.06 83 HIS A N 1
ATOM 679 C CA . HIS A 1 83 ? -14.883 0.937 3.609 1 98.06 83 HIS A CA 1
ATOM 680 C C . HIS A 1 83 ? -13.727 1.567 4.379 1 98.06 83 HIS A C 1
ATOM 682 O O . HIS A 1 83 ? -13.906 2.012 5.516 1 98.06 83 HIS A O 1
ATOM 688 N N . ALA A 1 84 ? -12.523 1.63 3.734 1 98.44 84 ALA A N 1
ATOM 689 C CA . ALA A 1 84 ? -11.32 2.184 4.348 1 98.44 84 ALA A CA 1
ATOM 690 C C . ALA A 1 84 ? -10.648 3.193 3.426 1 98.44 84 ALA A C 1
ATOM 692 O O . ALA A 1 84 ? -10.992 3.295 2.246 1 98.44 84 ALA A O 1
ATOM 693 N N . GLY A 1 85 ? -9.766 3.949 3.934 1 98.25 85 GLY A N 1
ATOM 694 C CA . GLY A 1 85 ? -8.93 4.887 3.197 1 98.25 85 GLY A CA 1
ATOM 695 C C . GLY A 1 85 ? -7.66 5.258 3.934 1 98.25 85 GLY A C 1
ATOM 696 O O . GLY A 1 85 ? -7.402 4.758 5.031 1 98.25 85 GLY A O 1
ATOM 697 N N . THR A 1 86 ? -6.891 6.035 3.307 1 98.56 86 THR A N 1
ATOM 698 C CA . THR A 1 86 ? -5.598 6.406 3.871 1 98.56 86 THR A CA 1
ATOM 699 C C . THR A 1 86 ? -5.469 7.922 3.984 1 98.56 86 THR A C 1
ATOM 701 O O . THR A 1 86 ? -5.969 8.656 3.129 1 98.56 86 THR A O 1
ATOM 704 N N . MET A 1 87 ? -4.812 8.32 5.02 1 98.38 87 MET A N 1
ATOM 705 C CA . MET A 1 87 ? -4.613 9.758 5.215 1 98.38 87 MET A CA 1
ATOM 706 C C . MET A 1 87 ? -3.127 10.094 5.25 1 98.38 87 MET A C 1
ATOM 708 O O . MET A 1 87 ? -2.291 9.219 5.473 1 98.38 87 MET A O 1
ATOM 712 N N . GLY A 1 88 ? -2.82 11.289 5.008 1 97.19 88 GLY A N 1
ATOM 713 C CA . GLY A 1 88 ? -1.543 11.969 5.168 1 97.19 88 GLY A CA 1
ATOM 714 C C . GLY A 1 88 ? -1.685 13.43 5.539 1 97.19 88 GLY A C 1
ATOM 715 O O . GLY A 1 88 ? -2.742 14.031 5.328 1 97.19 88 GLY A O 1
ATOM 716 N N . MET A 1 89 ? -0.609 13.969 6.098 1 97.38 89 MET A N 1
ATOM 717 C CA . MET A 1 89 ? -0.665 15.375 6.488 1 97.38 89 MET A CA 1
ATOM 718 C C . MET A 1 89 ? 0.736 15.969 6.57 1 97.38 89 MET A C 1
ATOM 720 O O . MET A 1 89 ? 1.728 15.242 6.586 1 97.38 89 MET A O 1
ATOM 724 N N . GLY A 1 90 ? 0.778 17.219 6.539 1 96.31 90 GLY A N 1
ATOM 725 C CA . GLY A 1 90 ? 1.988 18.016 6.719 1 96.31 90 GLY A CA 1
ATOM 726 C C . GLY A 1 90 ? 1.731 19.359 7.359 1 96.31 90 GLY A C 1
ATOM 727 O O . GLY A 1 90 ? 0.688 19.984 7.129 1 96.31 90 GLY A O 1
ATOM 728 N N . ILE A 1 91 ? 2.617 19.766 8.195 1 96.44 91 ILE A N 1
ATOM 729 C CA . ILE A 1 91 ? 2.553 21.062 8.875 1 96.44 91 ILE A CA 1
ATOM 730 C C . ILE A 1 91 ? 3.914 21.75 8.812 1 96.44 91 ILE A C 1
ATOM 732 O O . ILE A 1 91 ? 4.949 21.109 9.031 1 96.44 91 ILE A O 1
ATOM 736 N N . LYS A 1 92 ? 3.916 22.969 8.539 1 95.38 92 LYS A N 1
ATOM 737 C CA . LYS A 1 92 ? 5.152 23.75 8.562 1 95.38 92 LYS A CA 1
ATOM 738 C C . LYS A 1 92 ? 5.863 23.609 9.906 1 95.38 92 LYS A C 1
ATOM 740 O O . LYS A 1 92 ? 5.223 23.656 10.961 1 95.38 92 LYS A O 1
ATOM 745 N N . GLU A 1 93 ? 7.148 23.531 9.797 1 92.06 93 GLU A N 1
ATOM 746 C CA . GLU A 1 93 ? 7.965 23.266 10.977 1 92.06 93 GLU A CA 1
ATOM 747 C C . GLU A 1 93 ? 7.707 24.297 12.062 1 92.06 93 GLU A C 1
ATOM 749 O O . GLU A 1 93 ? 7.523 23.953 13.234 1 92.06 93 GLU A O 1
ATOM 754 N N . ALA A 1 94 ? 7.566 25.547 11.703 1 93 94 ALA A N 1
ATOM 755 C CA . ALA A 1 94 ? 7.406 26.641 12.641 1 93 94 ALA A CA 1
ATOM 756 C C . ALA A 1 94 ? 6.078 26.547 13.391 1 93 94 ALA A C 1
ATOM 758 O O . ALA A 1 94 ? 5.875 27.219 14.406 1 93 94 ALA A O 1
ATOM 759 N N . TYR A 1 95 ? 5.223 25.719 12.938 1 94.88 95 TYR A N 1
ATOM 760 C CA . TYR A 1 95 ? 3.885 25.641 13.508 1 94.88 95 TYR A CA 1
ATOM 761 C C . TYR A 1 95 ? 3.645 24.281 14.164 1 94.88 95 TYR A C 1
ATOM 763 O O . TYR A 1 95 ? 2.52 23.969 14.555 1 94.88 95 TYR A O 1
ATOM 771 N N . CYS A 1 96 ? 4.664 23.5 14.258 1 91 96 CYS A N 1
ATOM 772 C CA . CYS A 1 96 ? 4.555 22.188 14.891 1 91 96 CYS A CA 1
ATOM 773 C C . CYS A 1 96 ? 4.449 22.328 16.406 1 91 96 CYS A C 1
ATOM 775 O O . CYS A 1 96 ? 4.789 23.375 16.969 1 91 96 CYS A O 1
ATOM 777 N N . ASN A 1 97 ? 3.852 21.344 16.984 1 91.25 97 ASN A N 1
ATOM 778 C CA . ASN A 1 97 ? 3.697 21.25 18.438 1 91.25 97 ASN A CA 1
ATOM 779 C C . ASN A 1 97 ? 2.779 22.359 18.969 1 91.25 97 ASN A C 1
ATOM 781 O O . ASN A 1 97 ? 3.021 22.906 20.031 1 91.25 97 ASN A O 1
ATOM 785 N N . GLN A 1 98 ? 1.855 22.75 18.172 1 94.38 98 GLN A N 1
ATOM 786 C CA . GLN A 1 98 ? 0.889 23.766 18.547 1 94.38 98 GLN A CA 1
ATOM 787 C C . GLN A 1 98 ? -0.54 23.25 18.453 1 94.38 98 GLN A C 1
ATOM 789 O O . GLN A 1 98 ? -1.494 24.031 18.438 1 94.38 98 GLN A O 1
ATOM 794 N N . GLY A 1 99 ? -0.637 21.922 18.297 1 95.69 99 GLY A N 1
ATOM 795 C CA . GLY A 1 99 ? -1.948 21.297 18.312 1 95.69 99 GLY A CA 1
ATOM 796 C C . GLY A 1 99 ? -2.604 21.25 16.953 1 95.69 99 GLY A C 1
ATOM 797 O O . GLY A 1 99 ? -3.721 20.75 16.812 1 95.69 99 GLY A O 1
ATOM 798 N N . ILE A 1 100 ? -1.977 21.75 15.922 1 96.94 100 ILE A N 1
ATOM 799 C CA . ILE A 1 100 ? -2.545 21.828 14.578 1 96.94 100 ILE A CA 1
ATOM 800 C C . ILE A 1 100 ? -2.801 20.422 14.039 1 96.94 100 ILE A C 1
ATOM 802 O O . ILE A 1 100 ? -3.865 20.156 13.477 1 96.94 100 ILE A O 1
ATOM 806 N N . GLY A 1 101 ? -1.847 19.547 14.219 1 97.19 101 GLY A N 1
ATOM 807 C CA . GLY A 1 101 ? -2.043 18.172 13.789 1 97.19 101 GLY A CA 1
ATOM 808 C C . GLY A 1 101 ? -3.256 17.516 14.422 1 97.19 101 GLY A C 1
ATOM 809 O O . GLY A 1 101 ? -4.039 16.859 13.734 1 97.19 101 GLY A O 1
ATOM 810 N N . THR A 1 102 ? -3.369 17.719 15.664 1 97.81 102 THR A N 1
ATOM 811 C CA . THR A 1 102 ? -4.508 17.188 16.406 1 97.81 102 THR A CA 1
ATOM 812 C C . THR A 1 102 ? -5.82 17.719 15.836 1 97.81 102 THR A C 1
ATOM 814 O O . THR A 1 102 ? -6.762 16.953 15.609 1 97.81 102 THR A O 1
ATOM 817 N N . LYS A 1 103 ? -5.871 19.016 15.594 1 98.25 103 LYS A N 1
ATOM 818 C CA . LYS A 1 103 ? -7.074 19.641 15.062 1 98.25 103 LYS A CA 1
ATOM 819 C C . LYS A 1 103 ? -7.418 19.078 13.68 1 98.25 103 LYS A C 1
ATOM 821 O O . LYS A 1 103 ? -8.586 18.844 13.375 1 98.25 103 LYS A O 1
ATOM 826 N N . LEU A 1 104 ? -6.43 18.875 12.82 1 98.5 104 LEU A N 1
ATOM 827 C CA . LEU A 1 104 ? -6.645 18.328 11.492 1 98.5 104 LEU A CA 1
ATOM 828 C C . LEU A 1 104 ? -7.203 16.906 11.57 1 98.5 104 LEU A C 1
ATOM 830 O O . LEU A 1 104 ? -8.164 16.578 10.875 1 98.5 104 LEU A O 1
ATOM 834 N N . ILE A 1 105 ? -6.676 16.109 12.43 1 98.56 105 ILE A N 1
ATOM 835 C CA . ILE A 1 105 ? -7.109 14.727 12.57 1 98.56 105 ILE A CA 1
ATOM 836 C C . ILE A 1 105 ? -8.516 14.688 13.172 1 98.56 105 ILE A C 1
ATOM 838 O O . ILE A 1 105 ? -9.352 13.891 12.742 1 98.56 105 ILE A O 1
ATOM 842 N N . GLU A 1 106 ? -8.758 15.516 14.18 1 98.44 106 GLU A N 1
ATOM 843 C CA . GLU A 1 106 ? -10.102 15.602 14.75 1 98.44 106 GLU A CA 1
ATOM 844 C C . GLU A 1 106 ? -11.141 15.93 13.68 1 98.44 106 GLU A C 1
ATOM 846 O O . GLU A 1 106 ? -12.227 15.352 13.664 1 98.44 106 GLU A O 1
ATOM 851 N N . PHE A 1 107 ? -10.789 16.859 12.836 1 98.5 107 PHE A N 1
ATOM 852 C CA . PHE A 1 107 ? -11.688 17.203 11.734 1 98.5 107 PHE A CA 1
ATOM 853 C C . PHE A 1 107 ? -11.93 15.992 10.836 1 98.5 107 PHE A C 1
ATOM 855 O O . PHE A 1 107 ? -13.07 15.703 10.477 1 98.5 107 PHE A O 1
ATOM 862 N N . LEU A 1 108 ? -10.883 15.305 10.484 1 98.31 108 LEU A N 1
ATOM 863 C CA . LEU A 1 108 ? -10.984 14.117 9.641 1 98.31 108 LEU A CA 1
ATOM 864 C C . LEU A 1 108 ? -11.898 13.078 10.281 1 98.31 108 LEU A C 1
ATOM 866 O O . LEU A 1 108 ? -12.789 12.531 9.617 1 98.31 108 LEU A O 1
ATOM 870 N N . ILE A 1 109 ? -11.695 12.812 11.562 1 98.19 109 ILE A N 1
ATOM 871 C CA . ILE A 1 109 ? -12.461 11.789 12.266 1 98.19 109 ILE A CA 1
ATOM 872 C C . ILE A 1 109 ? -13.938 12.172 12.289 1 98.19 109 ILE A C 1
ATOM 874 O O . ILE A 1 109 ? -14.805 11.344 12.016 1 98.19 109 ILE A O 1
ATOM 878 N N . SER A 1 110 ? -14.172 13.422 12.625 1 97.81 110 SER A N 1
ATOM 879 C CA . SER A 1 110 ? -15.547 13.914 12.641 1 97.81 110 SER A CA 1
ATOM 880 C C . SER A 1 110 ? -16.188 13.797 11.258 1 97.81 110 SER A C 1
ATOM 882 O O . SER A 1 110 ? -17.328 13.328 11.133 1 97.81 110 SER A O 1
ATOM 884 N N . TRP A 1 111 ? -15.508 14.25 10.211 1 96.94 111 TRP A N 1
ATOM 885 C CA . TRP A 1 111 ? -15.969 14.141 8.836 1 96.94 111 TRP A CA 1
ATOM 886 C C . TRP A 1 111 ? -16.234 12.688 8.453 1 96.94 111 TRP A C 1
ATOM 888 O O . TRP A 1 111 ? -17.266 12.375 7.863 1 96.94 111 TRP A O 1
ATOM 898 N N . ALA A 1 112 ? -15.297 11.828 8.805 1 97.31 112 ALA A N 1
ATOM 899 C CA . ALA A 1 112 ? -15.367 10.414 8.445 1 97.31 112 ALA A CA 1
ATOM 900 C C . ALA A 1 112 ? -16.609 9.758 9.031 1 97.31 112 ALA A C 1
ATOM 902 O O . ALA A 1 112 ? -17.219 8.898 8.398 1 97.31 112 ALA A O 1
ATOM 903 N N . LYS A 1 113 ? -16.969 10.125 10.227 1 96.81 113 LYS A N 1
ATOM 904 C CA . LYS A 1 113 ? -18.141 9.57 10.906 1 96.81 113 LYS A CA 1
ATOM 905 C C . LYS A 1 113 ? -19.406 9.859 10.117 1 96.81 113 LYS A C 1
ATOM 907 O O . LYS A 1 113 ? -20.406 9.141 10.242 1 96.81 113 LYS A O 1
ATOM 912 N N . GLY A 1 114 ? -19.312 10.844 9.305 1 95.38 114 GLY A N 1
ATOM 913 C CA . GLY A 1 114 ? -20.484 11.211 8.516 1 95.38 114 GLY A CA 1
ATOM 914 C C . GLY A 1 114 ? -20.484 10.578 7.137 1 95.38 114 GLY A C 1
ATOM 915 O O . GLY A 1 114 ? -21.438 10.758 6.371 1 95.38 114 GLY A O 1
ATOM 916 N N . GLN A 1 115 ? -19.469 9.875 6.773 1 94.94 115 GLN A N 1
ATOM 917 C CA . GLN A 1 115 ? -19.359 9.305 5.438 1 94.94 115 GLN A CA 1
ATOM 918 C C . GLN A 1 115 ? -19.969 7.906 5.383 1 94.94 115 GLN A C 1
ATOM 920 O O . GLN A 1 115 ? -19.625 7.039 6.191 1 94.94 115 GLN A O 1
ATOM 925 N N . LYS A 1 116 ? -20.781 7.688 4.453 1 94.25 116 LYS A N 1
ATOM 926 C CA . LYS A 1 116 ? -21.422 6.391 4.289 1 94.25 116 LYS A CA 1
ATOM 927 C C . LYS A 1 116 ? -20.406 5.312 3.928 1 94.25 116 LYS A C 1
ATOM 929 O O . LYS A 1 116 ? -19.609 5.488 3.008 1 94.25 116 LYS A O 1
ATOM 934 N N . GLY A 1 117 ? -20.391 4.266 4.711 1 95.88 117 GLY A N 1
ATOM 935 C CA . GLY A 1 117 ? -19.609 3.076 4.391 1 95.88 117 GLY A CA 1
ATOM 936 C C . GLY A 1 117 ? -18.156 3.178 4.809 1 95.88 117 GLY A C 1
ATOM 937 O O . GLY A 1 117 ? -17.391 2.215 4.676 1 95.88 117 GLY A O 1
ATOM 938 N N . LEU A 1 118 ? -17.766 4.375 5.203 1 97.62 118 LEU A N 1
ATOM 939 C CA . LEU A 1 118 ? -16.406 4.512 5.684 1 97.62 118 LEU A CA 1
ATOM 940 C C . LEU A 1 118 ? -16.266 3.98 7.105 1 97.62 118 LEU A C 1
ATOM 942 O O . LEU A 1 118 ? -16.984 4.418 8.008 1 97.62 118 LEU A O 1
ATOM 946 N N . GLU A 1 119 ? -15.328 3.018 7.332 1 98.56 119 GLU A N 1
ATOM 947 C CA . GLU A 1 119 ? -15.266 2.338 8.625 1 98.56 119 GLU A CA 1
ATOM 948 C C . GLU A 1 119 ? -13.867 2.428 9.227 1 98.56 119 GLU A C 1
ATOM 950 O O . GLU A 1 119 ? -13.688 2.191 10.43 1 98.56 119 GLU A O 1
ATOM 955 N N . LYS A 1 120 ? -12.938 2.824 8.43 1 98.75 120 LYS A N 1
ATOM 956 C CA . LYS A 1 120 ? -11.555 2.734 8.898 1 98.75 120 LYS A CA 1
ATOM 957 C C . LYS A 1 120 ? -10.68 3.785 8.227 1 98.75 120 LYS A C 1
ATOM 959 O O . LYS A 1 120 ? -10.789 4.016 7.016 1 98.75 120 LYS A O 1
ATOM 964 N N . ILE A 1 121 ? -9.828 4.434 8.914 1 98.81 121 ILE A N 1
ATOM 965 C CA . ILE A 1 121 ? -8.789 5.328 8.414 1 98.81 121 ILE A CA 1
ATOM 966 C C . ILE A 1 121 ? -7.414 4.695 8.633 1 98.81 121 ILE A C 1
ATOM 968 O O . ILE A 1 121 ? -7.082 4.281 9.742 1 98.81 121 ILE A O 1
ATOM 972 N N . CYS A 1 122 ? -6.672 4.586 7.621 1 98.81 122 CYS A N 1
ATOM 973 C CA . CYS A 1 122 ? -5.34 4 7.668 1 98.81 122 CYS A CA 1
ATOM 974 C C . CYS A 1 122 ? -4.266 5.062 7.461 1 98.81 122 CYS A C 1
ATOM 976 O O . CYS A 1 122 ? -4.551 6.145 6.945 1 98.81 122 CYS A O 1
ATOM 978 N N . LEU A 1 123 ? -3.127 4.727 7.859 1 98.69 123 LEU A N 1
ATOM 979 C CA . LEU A 1 123 ? -1.971 5.551 7.531 1 98.69 123 LEU A CA 1
ATOM 980 C C . LEU A 1 123 ? -0.676 4.762 7.68 1 98.69 123 LEU A C 1
ATOM 982 O O . LEU A 1 123 ? -0.666 3.691 8.297 1 98.69 123 LEU A O 1
ATOM 986 N N . GLY A 1 124 ? 0.359 5.203 7.066 1 98.19 124 GLY A N 1
ATOM 987 C CA . GLY A 1 124 ? 1.743 4.832 7.312 1 98.19 124 GLY A CA 1
ATOM 988 C C . GLY A 1 124 ? 2.582 5.977 7.848 1 98.19 124 GLY A C 1
ATOM 989 O O . GLY A 1 124 ? 2.42 7.125 7.426 1 98.19 124 GLY A O 1
ATOM 990 N N . VAL A 1 125 ? 3.434 5.672 8.75 1 98.38 125 VAL A N 1
ATOM 991 C CA . VAL A 1 125 ? 4.316 6.676 9.336 1 98.38 125 VAL A CA 1
ATOM 992 C C . VAL A 1 125 ? 5.691 6.062 9.602 1 98.38 125 VAL A C 1
ATOM 994 O O . VAL A 1 125 ? 5.789 4.934 10.086 1 98.38 125 VAL A O 1
ATOM 997 N N . VAL A 1 126 ? 6.68 6.789 9.242 1 97.81 126 VAL A N 1
ATOM 998 C CA . VAL A 1 126 ? 8.031 6.262 9.43 1 97.81 126 VAL A CA 1
ATOM 999 C C . VAL A 1 126 ? 8.32 6.105 10.922 1 97.81 126 VAL A C 1
ATOM 1001 O O . VAL A 1 126 ? 7.988 6.984 11.719 1 97.81 126 VAL A O 1
ATOM 1004 N N . SER A 1 127 ? 9.031 5.102 11.258 1 98.12 127 SER A N 1
ATOM 1005 C CA . SER A 1 127 ? 9.242 4.688 12.641 1 98.12 127 SER A CA 1
ATOM 1006 C C . SER A 1 127 ? 9.992 5.758 13.43 1 98.12 127 SER A C 1
ATOM 1008 O O . SER A 1 127 ? 9.844 5.852 14.648 1 98.12 127 SER A O 1
ATOM 1010 N N . VAL A 1 128 ? 10.789 6.555 12.781 1 96.25 128 VAL A N 1
ATOM 1011 C CA . VAL A 1 128 ? 11.609 7.531 13.484 1 96.25 128 VAL A CA 1
ATOM 1012 C C . VAL A 1 128 ? 10.789 8.773 13.797 1 96.25 128 VAL A C 1
ATOM 1014 O O . VAL A 1 128 ? 11.242 9.664 14.523 1 96.25 128 VAL A O 1
ATOM 1017 N N . ASN A 1 129 ? 9.586 8.906 13.211 1 95.88 129 ASN A N 1
ATOM 1018 C CA . ASN A 1 129 ? 8.711 10.047 13.477 1 95.88 129 ASN A CA 1
ATOM 1019 C C . ASN A 1 129 ? 7.898 9.836 14.75 1 95.88 129 ASN A C 1
ATOM 1021 O O . ASN A 1 129 ? 6.668 9.797 14.711 1 95.88 129 ASN A O 1
ATOM 1025 N N . ASP A 1 130 ? 8.594 9.805 15.836 1 95.44 130 ASP A N 1
ATOM 1026 C CA . ASP A 1 130 ? 8 9.5 17.141 1 95.44 130 ASP A CA 1
ATOM 1027 C C . ASP A 1 130 ? 6.902 10.492 17.484 1 95.44 130 ASP A C 1
ATOM 1029 O O . ASP A 1 130 ? 5.883 10.125 18.078 1 95.44 130 ASP A O 1
ATOM 1033 N N . ARG A 1 131 ? 7.117 11.664 17.219 1 92.88 131 ARG A N 1
ATOM 1034 C CA . ARG A 1 131 ? 6.145 12.703 17.562 1 92.88 131 ARG A CA 1
ATOM 1035 C C . ARG A 1 131 ? 4.812 12.445 16.859 1 92.88 131 ARG A C 1
ATOM 1037 O O . ARG A 1 131 ? 3.752 12.57 17.484 1 92.88 131 ARG A O 1
ATOM 1044 N N . ALA A 1 132 ? 4.812 12.148 15.57 1 96 132 ALA A N 1
ATOM 1045 C CA . ALA A 1 132 ? 3.578 11.852 14.844 1 96 132 ALA A CA 1
ATOM 1046 C C . ALA A 1 132 ? 2.91 10.594 15.383 1 96 132 ALA A C 1
ATOM 1048 O O . ALA A 1 132 ? 1.691 10.562 15.578 1 96 132 ALA A O 1
ATOM 1049 N N . ILE A 1 133 ? 3.697 9.562 15.648 1 97.62 133 ILE A N 1
ATOM 1050 C CA . ILE A 1 133 ? 3.18 8.297 16.172 1 97.62 133 ILE A CA 1
ATOM 1051 C C . ILE A 1 133 ? 2.443 8.547 17.484 1 97.62 133 ILE A C 1
ATOM 1053 O O . ILE A 1 133 ? 1.344 8.031 17.688 1 97.62 133 ILE A O 1
ATOM 1057 N N . LYS A 1 134 ? 3.047 9.328 18.344 1 96.5 134 LYS A N 1
ATOM 1058 C CA . LYS A 1 134 ? 2.43 9.656 19.625 1 96.5 134 LYS A CA 1
ATOM 1059 C C . LYS A 1 134 ? 1.086 10.352 19.438 1 96.5 134 LYS A C 1
ATOM 1061 O O . LYS A 1 134 ? 0.113 10.039 20.125 1 96.5 134 LYS A O 1
ATOM 1066 N N . VAL A 1 135 ? 1.056 11.281 18.547 1 96.75 135 VAL A N 1
ATOM 1067 C CA . VAL A 1 135 ? -0.181 12 18.25 1 96.75 135 VAL A CA 1
ATOM 1068 C C . VAL A 1 135 ? -1.236 11.023 17.75 1 96.75 135 VAL A C 1
ATOM 1070 O O . VAL A 1 135 ? -2.381 11.039 18.203 1 96.75 135 VAL A O 1
ATOM 1073 N N . TYR A 1 136 ? -0.896 10.148 16.734 1 98.31 136 TYR A N 1
ATOM 1074 C CA . TYR A 1 136 ? -1.834 9.188 16.172 1 98.31 136 TYR A CA 1
ATOM 1075 C C . TYR A 1 136 ? -2.379 8.258 17.25 1 98.31 136 TYR A C 1
ATOM 1077 O O . TYR A 1 136 ? -3.586 8.016 17.312 1 98.31 136 TYR A O 1
ATOM 1085 N N . LYS A 1 137 ? -1.487 7.785 18.109 1 98.31 137 LYS A N 1
ATOM 1086 C CA . LYS A 1 137 ? -1.913 6.906 19.188 1 98.31 137 LYS A CA 1
ATOM 1087 C C . LYS A 1 137 ? -2.861 7.625 20.141 1 98.31 137 LYS A C 1
ATOM 1089 O O . LYS A 1 137 ? -3.898 7.082 20.531 1 98.31 137 LYS A O 1
ATOM 1094 N N . ARG A 1 138 ? -2.482 8.812 20.5 1 97.69 138 ARG A N 1
ATOM 1095 C CA . ARG A 1 138 ? -3.33 9.609 21.391 1 97.69 138 ARG A CA 1
ATOM 1096 C C . ARG A 1 138 ? -4.707 9.836 20.766 1 97.69 138 ARG A C 1
ATOM 1098 O O . ARG A 1 138 ? -5.707 9.906 21.484 1 97.69 138 ARG A O 1
ATOM 1105 N N . MET A 1 139 ? -4.742 9.93 19.5 1 97.75 139 MET A N 1
ATOM 1106 C CA . MET A 1 139 ? -5.984 10.211 18.781 1 97.75 139 MET A CA 1
ATOM 1107 C C . MET A 1 139 ? -6.781 8.93 18.547 1 97.75 139 MET A C 1
ATOM 1109 O O . MET A 1 139 ? -7.867 8.969 17.969 1 97.75 139 MET A O 1
ATOM 1113 N N . GLY A 1 140 ? -6.27 7.758 18.906 1 98.06 140 GLY A N 1
ATOM 1114 C CA . GLY A 1 140 ? -7.039 6.527 18.859 1 98.06 140 GLY A CA 1
ATOM 1115 C C . GLY A 1 140 ? -6.59 5.582 17.766 1 98.06 140 GLY A C 1
ATOM 1116 O O . GLY A 1 140 ? -7.184 4.52 17.578 1 98.06 140 GLY A O 1
ATOM 1117 N N . PHE A 1 141 ? -5.551 5.945 17.031 1 98.75 141 PHE A N 1
ATOM 1118 C CA . PHE A 1 141 ? -4.996 5.016 16.062 1 98.75 141 PHE A CA 1
ATOM 1119 C C . PHE A 1 141 ? -4.258 3.877 16.75 1 98.75 141 PHE A C 1
ATOM 1121 O O . PHE A 1 141 ? -3.633 4.082 17.797 1 98.75 141 PHE A O 1
ATOM 1128 N N . VAL A 1 142 ? -4.285 2.744 16.125 1 98.56 142 VAL A N 1
ATOM 1129 C CA . VAL A 1 142 ? -3.604 1.566 16.641 1 98.56 142 VAL A CA 1
ATOM 1130 C C . VAL A 1 142 ? -2.586 1.058 15.633 1 98.56 142 VAL A C 1
ATOM 1132 O O . VAL A 1 142 ? -2.857 1.039 14.43 1 98.56 142 VAL A O 1
ATOM 1135 N N . GLU A 1 143 ? -1.456 0.68 16.109 1 98.62 143 GLU A N 1
ATOM 1136 C CA . GLU A 1 143 ? -0.456 0.078 15.234 1 98.62 143 GLU A CA 1
ATOM 1137 C C . GLU A 1 143 ? -0.892 -1.309 14.773 1 98.62 143 GLU A C 1
ATOM 1139 O O . GLU A 1 143 ? -1.289 -2.145 15.586 1 98.62 143 GLU A O 1
ATOM 1144 N N . GLU A 1 144 ? -0.799 -1.504 13.539 1 98.75 144 GLU A N 1
ATOM 1145 C CA . GLU A 1 144 ? -1.225 -2.783 12.977 1 98.75 144 GLU A CA 1
ATOM 1146 C C . GLU A 1 144 ? -0.035 -3.57 12.438 1 98.75 144 GLU A C 1
ATOM 1148 O O . GLU A 1 144 ? -0.169 -4.742 12.078 1 98.75 144 GLU A O 1
ATOM 1153 N N . GLY A 1 145 ? 1.079 -2.975 12.43 1 98.31 145 GLY A N 1
ATOM 1154 C CA . GLY A 1 145 ? 2.287 -3.658 11.992 1 98.31 145 GLY A CA 1
ATOM 1155 C C . GLY A 1 145 ? 3.406 -2.707 11.617 1 98.31 145 GLY A C 1
ATOM 1156 O O . GLY A 1 145 ? 3.215 -1.489 11.602 1 98.31 145 GLY A O 1
ATOM 1157 N N . ARG A 1 146 ? 4.531 -3.311 11.375 1 98.19 146 ARG A N 1
ATOM 1158 C CA . ARG A 1 146 ? 5.734 -2.59 10.969 1 98.19 146 ARG A CA 1
ATOM 1159 C C . ARG A 1 146 ? 6.441 -3.307 9.82 1 98.19 146 ARG A C 1
ATOM 1161 O O . ARG A 1 146 ? 6.852 -4.461 9.961 1 98.19 146 ARG A O 1
ATOM 1168 N N . GLN A 1 147 ? 6.449 -2.689 8.695 1 98.56 147 GLN A N 1
ATOM 1169 C CA . GLN A 1 147 ? 7.312 -3.189 7.629 1 98.56 147 GLN A CA 1
ATOM 1170 C C . GLN A 1 147 ? 8.766 -2.803 7.871 1 98.56 147 GLN A C 1
ATOM 1172 O O . GLN A 1 147 ? 9.141 -1.638 7.719 1 98.56 147 GLN A O 1
ATOM 1177 N N . ARG A 1 148 ? 9.57 -3.736 8.148 1 98.19 148 ARG A N 1
ATOM 1178 C CA . ARG A 1 148 ? 10.93 -3.51 8.625 1 98.19 148 ARG A CA 1
ATOM 1179 C C . ARG A 1 148 ? 11.844 -3.074 7.488 1 98.19 148 ARG A C 1
ATOM 1181 O O . ARG A 1 148 ? 11.773 -3.617 6.383 1 98.19 148 ARG A O 1
ATOM 1188 N N . LYS A 1 149 ? 12.688 -2.068 7.812 1 98.25 149 LYS A N 1
ATOM 1189 C CA . LYS A 1 149 ? 13.672 -1.564 6.863 1 98.25 149 LYS A CA 1
ATOM 1190 C C . LYS A 1 149 ? 13.023 -1.204 5.531 1 98.25 149 LYS A C 1
ATOM 1192 O O . LYS A 1 149 ? 13.594 -1.448 4.465 1 98.25 149 LYS A O 1
ATOM 1197 N N . GLN A 1 150 ? 11.844 -0.666 5.609 1 98.62 150 GLN A N 1
ATOM 1198 C CA . GLN A 1 150 ? 11.078 -0.366 4.402 1 98.62 150 GLN A CA 1
ATOM 1199 C C . GLN A 1 150 ? 11.578 0.917 3.74 1 98.62 150 GLN A C 1
ATOM 1201 O O . GLN A 1 150 ? 11.461 1.083 2.525 1 98.62 150 GLN A O 1
ATOM 1206 N N . ILE A 1 151 ? 12.039 1.783 4.52 1 98.31 151 ILE A N 1
ATOM 1207 C CA . ILE A 1 151 ? 12.562 3.055 4.035 1 98.31 151 ILE A CA 1
ATOM 1208 C C . ILE A 1 151 ? 14.086 3.061 4.145 1 98.31 151 ILE A C 1
ATOM 1210 O O . ILE A 1 151 ? 14.641 2.861 5.227 1 98.31 151 ILE A O 1
ATOM 1214 N N . LYS A 1 152 ? 14.852 3.301 3.08 1 97.88 152 LYS A N 1
ATOM 1215 C CA . LYS A 1 152 ? 16.312 3.412 3.059 1 97.88 152 LYS A CA 1
ATOM 1216 C C . LYS A 1 152 ? 16.75 4.844 2.764 1 97.88 152 LYS A C 1
ATOM 1218 O O . LYS A 1 152 ? 16.406 5.402 1.718 1 97.88 152 LYS A O 1
ATOM 1223 N N . TYR A 1 153 ? 17.5 5.398 3.631 1 97.06 153 TYR A N 1
ATOM 1224 C CA . TYR A 1 153 ? 17.906 6.797 3.498 1 97.06 153 TYR A CA 1
ATOM 1225 C C . TYR A 1 153 ? 19.219 6.914 2.744 1 97.06 153 TYR A C 1
ATOM 1227 O O . TYR A 1 153 ? 19.922 5.914 2.531 1 97.06 153 TYR A O 1
ATOM 1235 N N . GLU A 1 154 ? 19.469 8.086 2.357 1 94.81 154 GLU A N 1
ATOM 1236 C CA . GLU A 1 154 ? 20.641 8.398 1.553 1 94.81 154 GLU A CA 1
ATOM 1237 C C . GLU A 1 154 ? 21.938 8.047 2.297 1 94.81 154 GLU A C 1
ATOM 1239 O O . GLU A 1 154 ? 22.938 7.715 1.676 1 94.81 154 GLU A O 1
ATOM 1244 N N . ASP A 1 155 ? 21.922 8.055 3.629 1 95.31 155 ASP A N 1
ATOM 1245 C CA . ASP A 1 155 ? 23.125 7.789 4.41 1 95.31 155 ASP A CA 1
ATOM 1246 C C . ASP A 1 155 ? 23.281 6.293 4.688 1 95.31 155 ASP A C 1
ATOM 1248 O O . ASP A 1 155 ? 24.188 5.883 5.41 1 95.31 155 ASP A O 1
ATOM 1252 N N . GLY A 1 156 ? 22.344 5.484 4.207 1 96.19 156 GLY A N 1
ATOM 1253 C CA . GLY A 1 156 ? 22.438 4.039 4.336 1 96.19 156 GLY A CA 1
ATOM 1254 C C . GLY A 1 156 ? 21.641 3.49 5.504 1 96.19 156 GLY A C 1
ATOM 1255 O O . GLY A 1 156 ? 21.469 2.275 5.629 1 96.19 156 GLY A O 1
ATOM 1256 N N . SER A 1 157 ? 21.156 4.359 6.359 1 97.56 157 SER A N 1
ATOM 1257 C CA . SER A 1 157 ? 20.328 3.916 7.477 1 97.56 157 SER A CA 1
ATOM 1258 C C . SER A 1 157 ? 18.922 3.582 7.012 1 97.56 157 SER A C 1
ATOM 1260 O O . SER A 1 157 ? 18.547 3.857 5.871 1 97.56 157 SER A O 1
ATOM 1262 N N . TYR A 1 158 ? 18.188 2.928 7.844 1 98.25 158 TYR A N 1
ATOM 1263 C CA . TYR A 1 158 ? 16.844 2.48 7.504 1 98.25 158 TYR A CA 1
ATOM 1264 C C . TYR A 1 158 ? 15.828 2.988 8.516 1 98.25 158 TYR A C 1
ATOM 1266 O O . TYR A 1 158 ? 16.172 3.295 9.656 1 98.25 158 TYR A O 1
ATOM 1274 N N . GLY A 1 159 ? 14.609 3.09 8.062 1 98.06 159 GLY A N 1
ATOM 1275 C CA . GLY A 1 159 ? 13.43 3.184 8.906 1 98.06 159 GLY A CA 1
ATOM 1276 C C . GLY A 1 159 ? 12.367 2.16 8.555 1 98.06 159 GLY A C 1
ATOM 1277 O O . GLY A 1 159 ? 12.359 1.614 7.449 1 98.06 159 GLY A O 1
ATOM 1278 N N . ASP A 1 160 ? 11.539 1.894 9.562 1 98.69 160 ASP A N 1
ATOM 1279 C CA . ASP A 1 160 ? 10.383 1.043 9.312 1 98.69 160 ASP A CA 1
ATOM 1280 C C . ASP A 1 160 ? 9.172 1.873 8.883 1 98.69 160 ASP A C 1
ATOM 1282 O O . ASP A 1 160 ? 9.094 3.066 9.188 1 98.69 160 ASP A O 1
ATOM 1286 N N . ASP A 1 161 ? 8.336 1.336 8.086 1 98.56 161 ASP A N 1
ATOM 1287 C CA . ASP A 1 161 ? 7.004 1.886 7.855 1 98.56 161 ASP A CA 1
ATOM 1288 C C . ASP A 1 161 ? 6.004 1.345 8.875 1 98.56 161 ASP A C 1
ATOM 1290 O O . ASP A 1 161 ? 5.684 0.154 8.867 1 98.56 161 ASP A O 1
ATOM 1294 N N . VAL A 1 162 ? 5.57 2.109 9.766 1 98.75 162 VAL A N 1
ATOM 1295 C CA . VAL A 1 162 ? 4.598 1.735 10.781 1 98.75 162 VAL A CA 1
ATOM 1296 C C . VAL A 1 162 ? 3.182 1.936 10.25 1 98.75 162 VAL A C 1
ATOM 1298 O O . VAL A 1 162 ? 2.795 3.055 9.906 1 98.75 162 VAL A O 1
ATOM 1301 N N . LEU A 1 163 ? 2.436 0.913 10.164 1 98.75 163 LEU A N 1
ATOM 1302 C CA . LEU A 1 163 ? 1.059 0.958 9.68 1 98.75 163 LEU A CA 1
ATOM 1303 C C . LEU A 1 163 ? 0.082 1.119 10.844 1 98.75 163 LEU A C 1
ATOM 1305 O O . LEU A 1 163 ? 0.163 0.389 11.836 1 98.75 163 LEU A O 1
ATOM 1309 N N . MET A 1 164 ? -0.773 2.08 10.711 1 98.81 164 MET A N 1
ATOM 1310 C CA . MET A 1 164 ? -1.738 2.332 11.781 1 98.81 164 MET A CA 1
ATOM 1311 C C . MET A 1 164 ? -3.152 2.439 11.219 1 98.81 164 MET A C 1
ATOM 1313 O O . MET A 1 164 ? -3.338 2.756 10.039 1 98.81 164 MET A O 1
ATOM 1317 N N . GLY A 1 165 ? -4.102 2.117 12.008 1 98.69 165 GLY A N 1
ATOM 1318 C CA . GLY A 1 165 ? -5.508 2.199 11.648 1 98.69 165 GLY A CA 1
ATOM 1319 C C . GLY A 1 165 ? -6.363 2.814 12.742 1 98.69 165 GLY A C 1
ATOM 1320 O O . GLY A 1 165 ? -6.078 2.652 13.93 1 98.69 165 GLY A O 1
ATOM 1321 N N . PHE A 1 166 ? -7.316 3.539 12.406 1 98.69 166 PHE A N 1
ATOM 1322 C CA . PHE A 1 166 ? -8.375 4.074 13.25 1 98.69 166 PHE A CA 1
ATOM 1323 C C . PHE A 1 166 ? -9.734 3.527 12.836 1 98.69 166 PHE A C 1
ATOM 1325 O O . PHE A 1 166 ? -10.148 3.695 11.688 1 98.69 166 PHE A O 1
ATOM 1332 N N . TYR A 1 167 ? -10.43 2.848 13.695 1 97.88 167 TYR A N 1
ATOM 1333 C CA . TYR A 1 167 ? -11.734 2.258 13.406 1 97.88 167 TYR A CA 1
ATOM 1334 C C . TYR A 1 167 ? -12.859 3.205 13.805 1 97.88 167 TYR A C 1
ATOM 1336 O O . TYR A 1 167 ? -13.023 3.52 14.992 1 97.88 167 TYR A O 1
ATOM 1344 N N . ILE A 1 168 ? -13.625 3.539 12.805 1 95.81 168 ILE A N 1
ATOM 1345 C CA . ILE A 1 168 ? -14.68 4.527 13 1 95.81 168 ILE A CA 1
ATOM 1346 C C . ILE A 1 168 ? -15.883 3.873 13.68 1 95.81 168 ILE A C 1
ATOM 1348 O O . ILE A 1 168 ? -16.359 2.828 13.234 1 95.81 168 ILE A O 1
ATOM 1352 N N . GLU A 1 169 ? -16.188 3.83 14.938 1 79.75 169 GLU A N 1
ATOM 1353 C CA . GLU A 1 169 ? -17.344 3.297 15.648 1 79.75 169 GLU A CA 1
ATOM 1354 C C . GLU A 1 169 ? -18.656 3.832 15.062 1 79.75 169 GLU A C 1
ATOM 1356 O O . GLU A 1 169 ? -18.688 4.945 14.539 1 79.75 169 GLU A O 1
ATOM 1361 N N . MET B 1 1 ? 7.258 -25.547 -16.766 1 95.06 1 MET B N 1
ATOM 1362 C CA . MET B 1 1 ? 8.43 -24.734 -17.078 1 95.06 1 MET B CA 1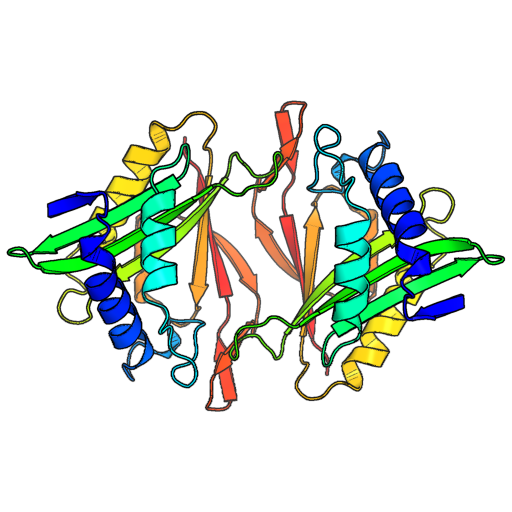
ATOM 1363 C C . MET B 1 1 ? 8.164 -23.266 -16.781 1 95.06 1 MET B C 1
ATOM 1365 O O . MET B 1 1 ? 7.066 -22.766 -17.031 1 95.06 1 MET B O 1
ATOM 1369 N N . ILE B 1 2 ? 9.141 -22.578 -16.234 1 98.25 2 ILE B N 1
ATOM 1370 C CA . ILE B 1 2 ? 9.039 -21.141 -15.953 1 98.25 2 ILE B CA 1
ATOM 1371 C C . ILE B 1 2 ? 9.719 -20.344 -17.062 1 98.25 2 ILE B C 1
ATOM 1373 O O . ILE B 1 2 ? 10.812 -20.703 -17.516 1 98.25 2 ILE B O 1
ATOM 1377 N N . ARG B 1 3 ? 9.117 -19.297 -17.5 1 97.44 3 ARG B N 1
ATOM 1378 C CA . ARG B 1 3 ? 9.711 -18.391 -18.469 1 97.44 3 ARG B CA 1
ATOM 1379 C C . ARG B 1 3 ? 9.203 -16.969 -18.281 1 97.44 3 ARG B C 1
ATOM 1381 O O . ARG B 1 3 ? 8.211 -16.75 -17.594 1 97.44 3 ARG B O 1
ATOM 1388 N N . LEU B 1 4 ? 9.867 -16.047 -18.953 1 97 4 LEU B N 1
ATOM 1389 C CA . LEU B 1 4 ? 9.398 -14.664 -18.953 1 97 4 LEU B CA 1
ATOM 1390 C C . LEU B 1 4 ? 8.086 -14.539 -19.719 1 97 4 LEU B C 1
ATOM 1392 O O . LEU B 1 4 ? 7.855 -15.258 -20.688 1 97 4 LEU B O 1
ATOM 1396 N N . VAL B 1 5 ? 7.309 -13.609 -19.328 1 97.38 5 VAL B N 1
ATOM 1397 C CA . VAL B 1 5 ? 6.004 -13.367 -19.922 1 97.38 5 VAL B CA 1
ATOM 1398 C C . VAL B 1 5 ? 6.184 -12.797 -21.328 1 97.38 5 VAL B C 1
ATOM 1400 O O . VAL B 1 5 ? 7.184 -12.141 -21.625 1 97.38 5 VAL B O 1
ATOM 1403 N N . LYS B 1 6 ? 5.289 -13.125 -22.203 1 95.5 6 LYS B N 1
ATOM 1404 C CA . LYS B 1 6 ? 5.137 -12.508 -23.516 1 95.5 6 LYS B CA 1
ATOM 1405 C C . LYS B 1 6 ? 3.77 -11.844 -23.656 1 95.5 6 LYS B C 1
ATOM 1407 O O . LYS B 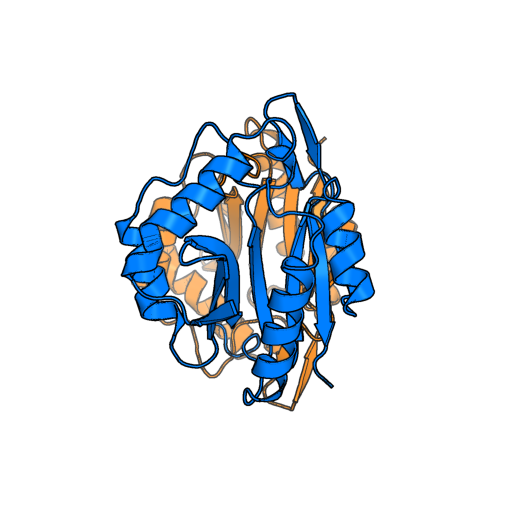1 6 ? 2.824 -12.203 -22.953 1 95.5 6 LYS B O 1
ATOM 1412 N N . GLU B 1 7 ? 3.732 -10.898 -24.5 1 94.5 7 GLU B N 1
ATOM 1413 C CA . GLU B 1 7 ? 2.465 -10.203 -24.688 1 94.5 7 GLU B CA 1
ATOM 1414 C C . GLU B 1 7 ? 1.34 -11.18 -25.016 1 94.5 7 GLU B C 1
ATOM 1416 O O . GLU B 1 7 ? 0.188 -10.953 -24.641 1 94.5 7 GLU B O 1
ATOM 1421 N N . THR B 1 8 ? 1.662 -12.234 -25.672 1 94.56 8 THR B N 1
ATOM 1422 C CA . THR B 1 8 ? 0.682 -13.234 -26.078 1 94.56 8 THR B CA 1
ATOM 1423 C C . THR B 1 8 ? 0.136 -13.992 -24.875 1 94.56 8 THR B C 1
ATOM 1425 O O . THR B 1 8 ? -0.862 -14.711 -24.984 1 94.56 8 THR B O 1
ATOM 1428 N N . ASP B 1 9 ? 0.733 -13.805 -23.719 1 96.25 9 ASP B N 1
ATOM 1429 C CA . ASP B 1 9 ? 0.287 -14.477 -22.516 1 96.25 9 ASP B CA 1
ATOM 1430 C C . ASP B 1 9 ? -0.817 -13.688 -21.812 1 96.25 9 ASP B C 1
ATOM 1432 O O . ASP B 1 9 ? -1.434 -14.172 -20.859 1 96.25 9 ASP B O 1
ATOM 1436 N N . ALA B 1 10 ? -1.077 -12.469 -22.25 1 95.69 10 ALA B 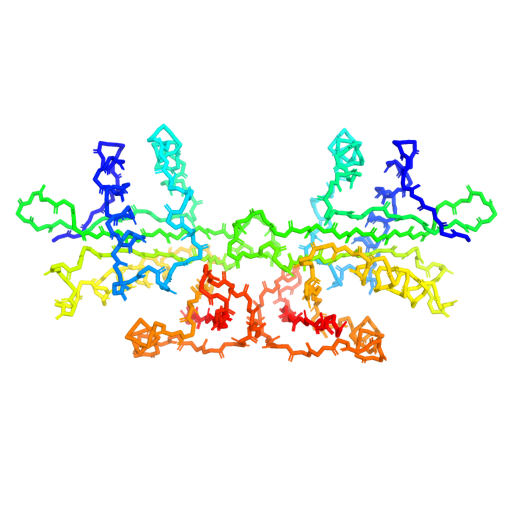N 1
ATOM 1437 C CA . ALA B 1 10 ? -1.956 -11.531 -21.562 1 95.69 10 ALA B CA 1
ATOM 1438 C C . ALA B 1 10 ? -3.328 -12.148 -21.297 1 95.69 10 ALA B C 1
ATOM 1440 O O . ALA B 1 10 ? -3.836 -12.109 -20.188 1 95.69 10 ALA B O 1
ATOM 1441 N N . GLU B 1 11 ? -3.867 -12.758 -22.297 1 94.5 11 GLU B N 1
ATOM 1442 C CA . GLU B 1 11 ? -5.207 -13.32 -22.172 1 94.5 11 GLU B CA 1
ATOM 1443 C C . GLU B 1 11 ? -5.227 -14.492 -21.188 1 94.5 11 GLU B C 1
ATOM 1445 O O . GLU B 1 11 ? -6.148 -14.617 -20.391 1 94.5 11 GLU B O 1
ATOM 1450 N N . ALA B 1 12 ? -4.293 -15.32 -21.328 1 95.94 12 ALA B N 1
ATOM 1451 C CA . ALA B 1 12 ? -4.215 -16.469 -20.422 1 95.94 12 ALA B CA 1
ATOM 1452 C C . ALA B 1 12 ? -4.098 -16.016 -18.969 1 95.94 12 ALA B C 1
ATOM 1454 O O . ALA B 1 12 ? -4.762 -16.562 -18.078 1 95.94 12 ALA B O 1
ATOM 1455 N N . ILE B 1 13 ? -3.299 -15.023 -18.703 1 96.31 13 ILE B N 1
ATOM 1456 C CA . ILE B 1 13 ? -3.098 -14.5 -17.359 1 96.31 13 ILE B CA 1
ATOM 1457 C C . ILE B 1 13 ? -4.402 -13.891 -16.844 1 96.31 13 ILE B C 1
ATOM 1459 O O . ILE B 1 13 ? -4.809 -14.148 -15.711 1 96.31 13 ILE B O 1
ATOM 1463 N N . MET B 1 14 ? -5.023 -13.141 -17.688 1 95.25 14 MET B N 1
ATOM 1464 C CA . MET B 1 14 ? -6.293 -12.531 -17.297 1 95.25 14 MET B CA 1
ATOM 1465 C C . MET B 1 14 ? -7.332 -13.602 -16.969 1 95.25 14 MET B C 1
ATOM 1467 O O . MET B 1 14 ? -8.102 -13.453 -16.016 1 95.25 14 MET B O 1
ATOM 1471 N N . ASN B 1 15 ? -7.301 -14.648 -17.734 1 94.56 15 ASN B N 1
ATOM 1472 C CA . ASN B 1 15 ? -8.242 -15.734 -17.516 1 94.56 15 ASN B CA 1
ATOM 1473 C C . ASN B 1 15 ? -7.98 -16.438 -16.188 1 94.56 15 ASN B C 1
ATOM 1475 O O . ASN B 1 15 ? -8.914 -16.859 -15.5 1 94.56 15 ASN B O 1
ATOM 1479 N N . ILE B 1 16 ? -6.793 -16.594 -15.852 1 95.25 16 ILE B N 1
ATOM 1480 C CA . ILE B 1 16 ? -6.445 -17.172 -14.555 1 95.25 16 ILE B CA 1
ATOM 1481 C C . ILE B 1 16 ? -6.984 -16.281 -13.438 1 95.25 16 ILE B C 1
ATOM 1483 O O . ILE B 1 16 ? -7.637 -16.766 -12.508 1 95.25 16 ILE B O 1
ATOM 1487 N N . ARG B 1 17 ? -6.727 -14.977 -13.508 1 94.38 17 ARG B N 1
ATOM 1488 C CA . ARG B 1 17 ? -7.227 -14.039 -12.508 1 94.38 17 ARG B CA 1
ATOM 1489 C C . ARG B 1 17 ? -8.75 -14.133 -12.391 1 94.38 17 ARG B C 1
ATOM 1491 O O . ARG B 1 17 ? -9.281 -14.203 -11.281 1 94.38 17 ARG B O 1
ATOM 1498 N N . LYS B 1 18 ? -9.383 -14.156 -13.5 1 93.75 18 LYS B N 1
ATOM 1499 C CA . LYS B 1 18 ? -10.844 -14.219 -13.516 1 93.75 18 LYS B CA 1
ATOM 1500 C C . LYS B 1 18 ? -11.344 -15.508 -12.867 1 93.75 18 LYS B C 1
ATOM 1502 O O . LYS B 1 18 ? -12.305 -15.484 -12.094 1 93.75 18 LYS B O 1
ATOM 1507 N N . GLU B 1 19 ? -10.734 -16.562 -13.219 1 93.94 19 GLU B N 1
ATOM 1508 C CA . GLU B 1 19 ? -11.117 -17.844 -12.648 1 93.94 19 GLU B CA 1
ATOM 1509 C C . GLU B 1 19 ? -11.016 -17.812 -11.125 1 93.94 19 GLU B C 1
ATOM 1511 O O . GLU B 1 19 ? -11.938 -18.266 -10.43 1 93.94 19 GLU B O 1
ATOM 1516 N N . ILE B 1 20 ? -9.977 -17.281 -10.648 1 92.31 20 ILE B N 1
ATOM 1517 C CA . ILE B 1 20 ? -9.742 -17.234 -9.203 1 92.31 20 ILE B CA 1
ATOM 1518 C C . ILE B 1 20 ? -10.789 -16.328 -8.547 1 92.31 20 ILE B C 1
ATOM 1520 O O . ILE B 1 20 ? -11.383 -16.703 -7.535 1 92.31 20 ILE B O 1
ATOM 1524 N N . ILE B 1 21 ? -11.047 -15.195 -9.156 1 92.81 21 ILE B N 1
ATOM 1525 C CA . ILE B 1 21 ? -11.945 -14.188 -8.602 1 92.81 21 ILE B CA 1
ATOM 1526 C C . ILE B 1 21 ? -13.375 -14.711 -8.617 1 92.81 21 ILE B C 1
ATOM 1528 O O . ILE B 1 21 ? -14.156 -14.445 -7.695 1 92.81 21 ILE B O 1
ATOM 1532 N N . LEU B 1 22 ? -13.664 -15.547 -9.562 1 93.06 22 LEU B N 1
ATOM 1533 C CA . LEU B 1 22 ? -15.047 -15.969 -9.758 1 93.06 22 LEU B CA 1
ATOM 1534 C C . LEU B 1 22 ? -15.328 -17.281 -9.023 1 93.06 22 LEU B C 1
ATOM 1536 O O . LEU B 1 22 ? -16.484 -17.656 -8.852 1 93.06 22 LEU B O 1
ATOM 1540 N N . SER B 1 23 ? -14.305 -17.875 -8.609 1 92.62 23 SER B N 1
ATOM 1541 C CA . SER B 1 23 ? -14.484 -19.141 -7.898 1 92.62 23 SER B CA 1
ATOM 1542 C C . SER B 1 23 ? -15.047 -18.906 -6.5 1 92.62 23 SER B C 1
ATOM 1544 O O . SER B 1 23 ? -14.547 -18.062 -5.754 1 92.62 23 SER B O 1
ATOM 1546 N N . GLU B 1 24 ? -15.953 -19.672 -6.098 1 88.69 24 GLU B N 1
ATOM 1547 C CA . GLU B 1 24 ? -16.547 -19.562 -4.773 1 88.69 24 GLU B CA 1
ATOM 1548 C C . GLU B 1 24 ? -15.539 -19.891 -3.68 1 88.69 24 GLU B C 1
ATOM 1550 O O . GLU B 1 24 ? -15.594 -19.328 -2.582 1 88.69 24 GLU B O 1
ATOM 1555 N N . THR B 1 25 ? -14.633 -20.719 -4.047 1 89.06 25 THR B N 1
ATOM 1556 C CA . THR B 1 25 ? -13.68 -21.219 -3.062 1 89.06 25 THR B CA 1
ATOM 1557 C C . THR B 1 25 ? -12.523 -20.25 -2.883 1 89.06 25 THR B C 1
ATOM 1559 O O . THR B 1 25 ? -11.938 -20.156 -1.802 1 89.06 25 THR B O 1
ATOM 1562 N N . THR B 1 26 ? -12.242 -19.453 -3.945 1 93.06 26 THR B N 1
ATOM 1563 C CA . THR B 1 26 ? -11.008 -18.688 -3.877 1 93.06 26 THR B CA 1
ATOM 1564 C C . THR B 1 26 ? -11.297 -17.188 -3.979 1 93.06 26 THR B C 1
ATOM 1566 O O . THR B 1 26 ? -10.398 -16.359 -3.805 1 93.06 26 THR B O 1
ATOM 1569 N N . THR B 1 27 ? -12.531 -16.828 -4.18 1 92.56 27 THR B N 1
ATOM 1570 C CA . THR B 1 27 ? -12.875 -15.422 -4.391 1 92.56 27 THR B CA 1
ATOM 1571 C C . THR B 1 27 ? -12.406 -14.57 -3.215 1 92.56 27 THR B C 1
ATOM 1573 O O . THR B 1 27 ? -11.961 -13.43 -3.4 1 92.56 27 THR B O 1
ATOM 1576 N N . LYS B 1 28 ? -12.383 -15.133 -2.039 1 94.19 28 LYS B N 1
ATOM 1577 C CA . LYS B 1 28 ? -12.086 -14.359 -0.84 1 94.19 28 LYS B CA 1
ATOM 1578 C C . LYS B 1 28 ? -10.578 -14.195 -0.654 1 94.19 28 LYS B C 1
ATOM 1580 O O . LYS B 1 28 ? -10.133 -13.461 0.234 1 94.19 28 LYS B O 1
ATOM 1585 N N . PHE B 1 29 ? -9.82 -14.797 -1.535 1 93.31 29 PHE B N 1
ATOM 1586 C CA . PHE B 1 29 ? -8.375 -14.664 -1.477 1 93.31 29 PHE B CA 1
ATOM 1587 C C . PHE B 1 29 ? -7.91 -13.406 -2.201 1 93.31 29 PHE B C 1
ATOM 1589 O O . PHE B 1 29 ? -6.738 -13.039 -2.123 1 93.31 29 PHE B O 1
ATOM 1596 N N . PHE B 1 30 ? -8.891 -12.742 -2.812 1 90.56 30 PHE B N 1
ATOM 1597 C CA . PHE B 1 30 ? -8.516 -11.594 -3.623 1 90.56 30 PHE B CA 1
ATOM 1598 C C . PHE B 1 30 ? -9.219 -10.328 -3.133 1 90.56 30 PHE B C 1
ATOM 1600 O O . PHE B 1 30 ? -10.375 -10.383 -2.719 1 90.56 30 PHE B O 1
ATOM 1607 N N . ILE B 1 31 ? -8.531 -9.312 -3.359 1 93.38 31 ILE B N 1
ATOM 1608 C CA . ILE B 1 31 ? -9.094 -8.031 -2.955 1 93.38 31 ILE B CA 1
ATOM 1609 C C . ILE B 1 31 ? -9.992 -7.484 -4.066 1 93.38 31 ILE B C 1
ATOM 1611 O O 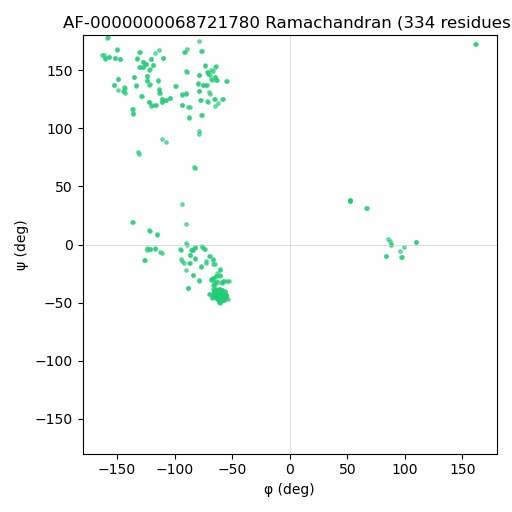. ILE B 1 31 ? -10.766 -6.547 -3.848 1 93.38 31 ILE B O 1
ATOM 1615 N N . VAL B 1 32 ? -9.859 -8.016 -5.227 1 92.62 32 VAL B N 1
ATOM 1616 C CA . VAL B 1 32 ? -10.742 -7.629 -6.324 1 92.62 32 VAL B CA 1
ATOM 1617 C C . VAL B 1 32 ? -12.094 -8.328 -6.176 1 92.62 32 VAL B C 1
ATOM 1619 O O . VAL B 1 32 ? -12.148 -9.547 -6.012 1 92.62 32 VAL B O 1
ATOM 1622 N N . SER B 1 33 ? -13.109 -7.59 -6.305 1 92.69 33 SER B N 1
ATOM 1623 C CA . SER B 1 33 ? -14.469 -8.109 -6.191 1 92.69 33 SER B CA 1
ATOM 1624 C C . SER B 1 33 ? -14.898 -8.812 -7.473 1 92.69 33 SER B C 1
ATOM 1626 O O . SER B 1 33 ? -14.57 -8.367 -8.57 1 92.69 33 SER B O 1
ATOM 1628 N N . PRO B 1 34 ? -15.703 -9.867 -7.375 1 91.5 34 PRO B N 1
ATOM 1629 C CA . PRO B 1 34 ? -16.234 -10.523 -8.57 1 91.5 34 PRO B CA 1
ATOM 1630 C C . PRO B 1 34 ? -17.203 -9.625 -9.352 1 91.5 34 PRO B C 1
ATOM 1632 O O . PRO B 1 34 ? -17.531 -9.914 -10.508 1 91.5 34 PRO B O 1
ATOM 1635 N N . LYS B 1 35 ? -17.719 -8.555 -8.758 1 87.44 35 LYS B N 1
ATOM 1636 C CA . LYS B 1 35 ? -18.625 -7.613 -9.406 1 87.44 35 LYS B CA 1
ATOM 1637 C C . LYS B 1 35 ? -17.875 -6.676 -10.344 1 87.44 35 LYS B C 1
ATOM 1639 O O . LYS B 1 35 ? -18.484 -6.016 -11.188 1 87.44 35 LYS B O 1
ATOM 1644 N N . LYS B 1 36 ? -16.5 -6.555 -10.164 1 83.62 36 LYS B N 1
ATOM 1645 C CA . LYS B 1 36 ? -15.664 -5.688 -10.992 1 83.62 36 LYS B CA 1
ATOM 1646 C C . LYS B 1 36 ? -14.43 -6.434 -11.484 1 83.62 36 LYS B C 1
ATOM 1648 O O . LYS B 1 36 ? -13.32 -6.199 -10.992 1 83.62 36 LYS B O 1
ATOM 1653 N N . LEU B 1 37 ? -14.617 -7.172 -12.438 1 81.56 37 LEU B N 1
ATOM 1654 C CA . LEU B 1 37 ? -13.57 -8.023 -12.969 1 81.56 37 LEU B CA 1
ATOM 1655 C C . LEU B 1 37 ? -12.617 -7.23 -13.859 1 81.56 37 LEU B C 1
ATOM 1657 O O . LEU B 1 37 ? -13.047 -6.312 -14.562 1 81.56 37 LEU B O 1
ATOM 1661 N N . PRO B 1 38 ? -11.383 -7.484 -13.75 1 74.88 38 PRO B N 1
ATOM 1662 C CA . PRO B 1 38 ? -10.477 -6.895 -14.734 1 74.88 38 PRO B CA 1
ATOM 1663 C C . PRO B 1 38 ? -10.82 -7.293 -16.172 1 74.88 38 PRO B C 1
ATOM 1665 O O . PRO B 1 38 ? -11 -8.477 -16.453 1 74.88 38 PRO B O 1
ATOM 1668 N N . ASN B 1 39 ? -10.984 -6.391 -16.938 1 78.19 39 ASN B N 1
ATOM 1669 C CA . ASN B 1 39 ? -11.414 -6.723 -18.281 1 78.19 39 ASN B CA 1
ATOM 1670 C C . ASN B 1 39 ? -10.648 -5.914 -19.328 1 78.19 39 ASN B C 1
ATOM 1672 O O . ASN B 1 39 ? -11.094 -5.789 -20.469 1 78.19 39 ASN B O 1
ATOM 1676 N N . ASP B 1 40 ? -9.57 -5.457 -18.828 1 82.75 40 ASP B N 1
ATOM 1677 C CA . ASP B 1 40 ? -8.797 -4.625 -19.734 1 82.75 40 ASP B CA 1
ATOM 1678 C C . ASP B 1 40 ? -7.539 -5.352 -20.219 1 82.75 40 ASP B C 1
ATOM 1680 O O . ASP B 1 40 ? -6.473 -5.211 -19.609 1 82.75 40 ASP B O 1
ATOM 1684 N N . SER B 1 41 ? -7.672 -6.082 -21.297 1 83.06 41 SER B N 1
ATOM 1685 C CA . SER B 1 41 ? -6.555 -6.852 -21.844 1 83.06 41 SER B CA 1
ATOM 1686 C C . SER B 1 41 ? -5.418 -5.941 -22.281 1 83.06 41 SER B C 1
ATOM 1688 O O . SER B 1 41 ? -4.25 -6.32 -22.219 1 83.06 41 SER B O 1
ATOM 1690 N N . ASN B 1 42 ? -5.77 -4.801 -22.719 1 87.31 42 ASN B N 1
ATOM 1691 C CA . ASN B 1 42 ? -4.746 -3.848 -23.141 1 87.31 42 ASN B CA 1
ATOM 1692 C C . ASN B 1 42 ? -3.902 -3.381 -21.953 1 87.31 42 ASN B C 1
ATOM 1694 O O . ASN B 1 42 ? -2.689 -3.205 -22.094 1 87.31 42 ASN B O 1
ATOM 1698 N N . ALA B 1 43 ? -4.516 -3.279 -20.922 1 89.25 43 ALA B N 1
ATOM 1699 C CA . ALA B 1 43 ? -3.779 -2.898 -19.719 1 89.25 43 ALA B CA 1
ATOM 1700 C C . ALA B 1 43 ? -2.781 -3.98 -19.312 1 89.25 43 ALA B C 1
ATOM 1702 O O . ALA B 1 43 ? -1.651 -3.678 -18.922 1 89.25 43 ALA B O 1
ATOM 1703 N N . GLU B 1 44 ? -3.258 -5.25 -19.438 1 91.75 44 GLU B N 1
ATOM 1704 C CA . GLU B 1 44 ? -2.354 -6.348 -19.125 1 91.75 44 GLU B CA 1
ATOM 1705 C C . GLU B 1 44 ? -1.192 -6.414 -20.109 1 91.75 44 GLU B C 1
ATOM 1707 O O . GLU B 1 44 ? -0.047 -6.645 -19.719 1 91.75 44 GLU B O 1
ATOM 1712 N N . ARG B 1 45 ? -1.468 -6.211 -21.328 1 92.62 45 ARG B N 1
ATOM 1713 C CA . ARG B 1 45 ? -0.422 -6.203 -22.344 1 92.62 45 ARG B CA 1
ATOM 1714 C C . ARG B 1 45 ? 0.6 -5.102 -22.062 1 92.62 45 ARG B C 1
ATOM 1716 O O . ARG B 1 45 ? 1.804 -5.316 -22.219 1 92.62 45 ARG B O 1
ATOM 1723 N N . GLU B 1 46 ? 0.096 -4.012 -21.719 1 91.62 46 GLU B N 1
ATOM 1724 C CA . GLU B 1 46 ? 0.985 -2.902 -21.391 1 91.62 46 GLU B CA 1
ATOM 1725 C C . GLU B 1 46 ? 1.865 -3.238 -20.188 1 91.62 46 GLU B C 1
ATOM 1727 O O . GLU B 1 46 ? 3.059 -2.93 -20.172 1 91.62 46 GLU B O 1
ATOM 1732 N N . LYS B 1 47 ? 1.251 -3.814 -19.25 1 92.56 47 LYS B N 1
ATOM 1733 C CA . LYS B 1 47 ? 2 -4.254 -18.078 1 92.56 47 LYS B CA 1
ATOM 1734 C C . LYS B 1 47 ? 3.119 -5.215 -18.469 1 92.56 47 LYS B C 1
ATOM 1736 O O . LYS B 1 47 ? 4.238 -5.109 -17.953 1 92.56 47 LYS B O 1
ATOM 1741 N N . ILE B 1 48 ? 2.74 -6.133 -19.344 1 94.31 48 ILE B N 1
ATOM 1742 C CA . ILE B 1 48 ? 3.699 -7.129 -19.797 1 94.31 48 ILE B CA 1
ATOM 1743 C C . ILE B 1 48 ? 4.828 -6.445 -20.562 1 94.31 48 ILE B C 1
ATOM 1745 O O . ILE B 1 48 ? 6.004 -6.758 -20.359 1 94.31 48 ILE B O 1
ATOM 1749 N N . ARG B 1 49 ? 4.469 -5.496 -21.281 1 91.31 49 ARG B N 1
ATOM 1750 C CA . ARG B 1 49 ? 5.461 -4.766 -22.062 1 91.31 49 ARG B CA 1
ATOM 1751 C C . ARG B 1 49 ? 6.438 -4.027 -21.156 1 91.31 49 ARG B C 1
ATOM 1753 O O . ARG B 1 49 ? 7.641 -3.992 -21.422 1 91.31 49 ARG B O 1
ATOM 1760 N N . LYS B 1 50 ? 5.961 -3.605 -20.062 1 89.25 50 LYS B N 1
ATOM 1761 C CA . LYS B 1 50 ? 6.777 -2.803 -19.156 1 89.25 50 LYS B CA 1
ATOM 1762 C C . LYS B 1 50 ? 7.488 -3.684 -18.141 1 89.25 50 LYS B C 1
ATOM 1764 O O . LYS B 1 50 ? 8.359 -3.215 -17.406 1 89.25 50 LYS B O 1
ATOM 1769 N N . SER B 1 51 ? 6.98 -4.891 -18.078 1 87 51 SER B N 1
ATOM 1770 C CA . SER B 1 51 ? 7.434 -5.77 -17 1 87 51 SER B CA 1
ATOM 1771 C C . SER B 1 51 ? 8.922 -6.07 -17.125 1 87 51 SER B C 1
ATOM 1773 O O . SER B 1 51 ? 9.594 -6.312 -16.109 1 87 51 SER B O 1
ATOM 1775 N N . ASN B 1 52 ? 9.445 -5.98 -18.219 1 77.19 52 ASN B N 1
ATOM 1776 C CA . ASN B 1 52 ? 10.844 -6.359 -18.375 1 77.19 52 ASN B CA 1
ATOM 1777 C C . ASN B 1 52 ? 11.766 -5.152 -18.219 1 77.19 52 ASN B C 1
ATOM 1779 O O . ASN B 1 52 ? 12.875 -5.152 -18.766 1 77.19 52 ASN B O 1
ATOM 1783 N N . GLU B 1 53 ? 11.312 -4.395 -17.391 1 84.19 53 GLU B N 1
ATOM 1784 C CA . GLU B 1 53 ? 12.203 -3.285 -17.062 1 84.19 53 GLU B CA 1
ATOM 1785 C C . GLU B 1 53 ? 13.148 -3.652 -15.922 1 84.19 53 GLU B C 1
ATOM 1787 O O . GLU B 1 53 ? 12.922 -4.641 -15.219 1 84.19 53 GLU B O 1
ATOM 1792 N N . LYS B 1 54 ? 14.133 -2.824 -15.727 1 83.94 54 LYS B N 1
ATOM 1793 C CA . LYS B 1 54 ? 15.109 -3.021 -14.664 1 83.94 54 LYS B CA 1
ATOM 1794 C C . LYS B 1 54 ? 14.438 -2.98 -13.289 1 83.94 54 LYS B C 1
ATOM 1796 O O . LYS B 1 54 ? 13.664 -2.064 -13 1 83.94 54 LYS B O 1
ATOM 1801 N N . GLY B 1 55 ? 14.625 -4.133 -12.547 1 92.12 55 GLY B N 1
ATOM 1802 C CA . GLY B 1 55 ? 14.148 -4.207 -11.18 1 92.12 55 GLY B CA 1
ATOM 1803 C C . GLY B 1 55 ? 12.781 -4.863 -11.055 1 92.12 55 GLY B C 1
ATOM 1804 O O . GLY B 1 55 ? 12.219 -4.938 -9.961 1 92.12 55 GLY B O 1
ATOM 1805 N N . ASN B 1 56 ? 12.18 -5.168 -12.195 1 97.12 56 ASN B N 1
ATOM 1806 C CA . ASN B 1 56 ? 10.898 -5.867 -12.148 1 97.12 56 ASN B CA 1
ATOM 1807 C C . ASN B 1 56 ? 11.016 -7.277 -12.719 1 97.12 56 ASN B C 1
ATOM 1809 O O . ASN B 1 56 ? 12.047 -7.645 -13.281 1 97.12 56 ASN B O 1
ATOM 1813 N N . LEU B 1 57 ? 10 -8.07 -12.5 1 97.56 57 LEU B N 1
ATOM 1814 C CA . LEU B 1 57 ? 9.945 -9.438 -13.008 1 97.56 57 LEU B CA 1
ATOM 1815 C C . LEU B 1 57 ? 8.508 -9.859 -13.297 1 97.56 57 LEU B C 1
ATOM 1817 O O . LEU B 1 57 ? 7.609 -9.602 -12.5 1 97.56 57 LEU B O 1
ATOM 1821 N N . TYR B 1 58 ? 8.305 -10.422 -14.43 1 98.38 58 TYR B N 1
ATOM 1822 C CA . TYR B 1 58 ? 7.023 -11.031 -14.781 1 98.38 58 TYR B CA 1
ATOM 1823 C C . TYR B 1 58 ? 7.234 -12.367 -15.477 1 98.38 58 TYR B C 1
ATOM 1825 O O . TYR B 1 58 ? 7.781 -12.422 -16.578 1 98.38 58 TYR B O 1
ATOM 1833 N N . ILE B 1 59 ? 6.742 -13.445 -14.789 1 98.25 59 ILE B N 1
ATOM 1834 C CA . ILE B 1 59 ? 6.996 -14.781 -15.305 1 98.25 59 ILE B CA 1
ATOM 1835 C C . ILE B 1 59 ? 5.699 -15.594 -15.305 1 98.25 59 ILE B C 1
ATOM 1837 O O . ILE B 1 59 ? 4.75 -15.25 -14.594 1 98.25 59 ILE B O 1
ATOM 1841 N N . VAL B 1 60 ? 5.723 -16.656 -16.125 1 98.5 60 VAL B N 1
ATOM 1842 C CA . VAL B 1 60 ? 4.605 -17.594 -16.172 1 98.5 60 VAL B CA 1
ATOM 1843 C C . VAL B 1 60 ? 5.117 -19.016 -15.977 1 98.5 60 VAL B C 1
ATOM 1845 O O . VAL B 1 60 ? 6.309 -19.281 -16.141 1 98.5 60 VAL B O 1
ATOM 1848 N N . TYR B 1 61 ? 4.262 -19.828 -15.461 1 98.75 61 TYR B N 1
ATOM 1849 C CA . TYR B 1 61 ? 4.477 -21.281 -15.406 1 98.75 61 TYR B CA 1
ATOM 1850 C C . TYR B 1 61 ? 3.639 -21.984 -16.469 1 98.75 61 TYR B C 1
ATOM 1852 O O . TYR B 1 61 ? 2.418 -21.828 -16.516 1 98.75 61 TYR B O 1
ATOM 1860 N N . GLU B 1 62 ? 4.324 -22.766 -17.266 1 98.19 62 GLU B N 1
ATOM 1861 C CA . GLU B 1 62 ? 3.664 -23.453 -18.375 1 98.19 62 GLU B CA 1
ATOM 1862 C C . GLU B 1 62 ? 3.656 -24.953 -18.172 1 98.19 62 GLU B C 1
ATOM 1864 O O . GLU B 1 62 ? 4.656 -25.531 -17.734 1 98.19 62 GLU B O 1
ATOM 1869 N N . VAL B 1 63 ? 2.525 -25.578 -18.375 1 97.5 63 VAL B N 1
ATOM 1870 C CA . VAL B 1 63 ? 2.367 -27.031 -18.453 1 97.5 63 VAL B CA 1
ATOM 1871 C C . VAL B 1 63 ? 1.805 -27.422 -19.812 1 97.5 63 VAL B C 1
ATOM 1873 O O . VAL B 1 63 ? 0.704 -27.016 -20.172 1 97.5 63 VAL B O 1
ATOM 1876 N N . ASP B 1 64 ? 2.514 -28.188 -20.531 1 95.94 64 ASP B N 1
ATOM 1877 C CA . ASP B 1 64 ? 2.092 -28.688 -21.844 1 95.94 64 ASP B CA 1
ATOM 1878 C C . ASP B 1 64 ? 1.664 -27.531 -22.75 1 95.94 64 ASP B C 1
ATOM 1880 O O . ASP B 1 64 ? 0.596 -27.578 -23.359 1 95.94 64 ASP B O 1
ATOM 1884 N N . GLY B 1 65 ? 2.369 -26.438 -22.672 1 95.06 65 GLY B N 1
ATOM 1885 C CA . GLY B 1 65 ? 2.172 -25.297 -23.562 1 95.06 65 GLY B CA 1
ATOM 1886 C C . GLY B 1 65 ? 1.091 -24.344 -23.094 1 95.06 65 GLY B C 1
ATOM 1887 O O . GLY B 1 65 ? 0.795 -23.359 -23.75 1 95.06 65 GLY B O 1
ATOM 1888 N N . LYS B 1 66 ? 0.56 -24.625 -21.906 1 97.06 66 LYS B N 1
ATOM 1889 C CA . LYS B 1 66 ? -0.505 -23.781 -21.375 1 97.06 66 LYS B CA 1
ATOM 1890 C C . LYS B 1 66 ? -0.04 -23.031 -20.141 1 97.06 66 LYS B C 1
ATOM 1892 O O . LYS B 1 66 ? 0.534 -23.625 -19.219 1 97.06 66 LYS B O 1
ATOM 1897 N N . VAL B 1 67 ? -0.295 -21.75 -20.172 1 98.25 67 VAL B N 1
ATOM 1898 C CA . VAL B 1 67 ? 0.005 -20.969 -18.984 1 98.25 67 VAL B CA 1
ATOM 1899 C C . VAL B 1 67 ? -0.984 -21.297 -17.875 1 98.25 67 VAL B C 1
ATOM 1901 O O . VAL B 1 67 ? -2.195 -21.141 -18.047 1 98.25 67 VAL B O 1
ATOM 1904 N N . VAL B 1 68 ? -0.48 -21.719 -16.703 1 98.25 68 VAL B N 1
ATOM 1905 C CA . VAL B 1 68 ? -1.379 -22.172 -15.648 1 98.25 68 VAL B CA 1
ATOM 1906 C C . VAL B 1 68 ? -1.104 -21.359 -14.375 1 98.25 68 VAL B C 1
ATOM 1908 O O . VAL B 1 68 ? -1.805 -21.531 -13.367 1 98.25 68 VAL B O 1
ATOM 1911 N N . GLY B 1 69 ? -0.099 -20.516 -14.398 1 98.31 69 GLY B N 1
ATOM 1912 C CA . GLY B 1 69 ? 0.262 -19.656 -13.281 1 98.31 69 GLY B CA 1
ATOM 1913 C C . GLY B 1 69 ? 1.151 -18.484 -13.68 1 98.31 69 GLY B C 1
ATOM 1914 O O . GLY B 1 69 ? 1.724 -18.484 -14.766 1 98.31 69 GLY B O 1
ATOM 1915 N N . PHE B 1 70 ? 1.197 -17.516 -12.789 1 98.31 70 PHE B N 1
ATOM 1916 C CA . PHE B 1 70 ? 2.041 -16.359 -13.055 1 98.31 70 PHE B CA 1
ATOM 1917 C C . PHE B 1 70 ? 2.523 -15.734 -11.75 1 98.31 70 PHE B C 1
ATOM 1919 O O . PHE B 1 70 ? 1.973 -16.016 -10.688 1 98.31 70 PHE B O 1
ATOM 1926 N N . LEU B 1 71 ? 3.559 -14.977 -11.828 1 98.38 71 LEU B N 1
ATOM 1927 C CA . LEU B 1 71 ? 4.098 -14.164 -10.742 1 98.38 71 LEU B CA 1
ATOM 1928 C C . LEU B 1 71 ? 4.664 -12.852 -11.273 1 98.38 71 LEU B C 1
ATOM 1930 O O . LEU B 1 71 ? 5.383 -12.844 -12.273 1 98.38 71 LEU B O 1
ATOM 1934 N N . LEU B 1 72 ? 4.281 -11.836 -10.625 1 97.88 72 LEU B N 1
ATOM 1935 C CA . LEU B 1 72 ? 4.836 -10.523 -10.945 1 97.88 72 LEU B CA 1
ATOM 1936 C C . LEU B 1 72 ? 5.461 -9.883 -9.711 1 97.88 72 LEU B C 1
ATOM 1938 O O . LEU B 1 72 ? 4.977 -10.07 -8.594 1 97.88 72 LEU B O 1
ATOM 1942 N N . PHE B 1 73 ? 6.547 -9.227 -9.93 1 98.25 73 PHE B N 1
ATOM 1943 C CA . PHE B 1 73 ? 7.25 -8.43 -8.938 1 98.25 73 PHE B CA 1
ATOM 1944 C C . PHE B 1 73 ? 7.543 -7.031 -9.477 1 98.25 73 PHE B C 1
ATOM 1946 O O . PHE B 1 73 ? 8.07 -6.887 -10.586 1 98.25 73 PHE B O 1
ATOM 1953 N N . ASN B 1 74 ? 7.168 -6.031 -8.734 1 97.81 74 ASN B N 1
ATOM 1954 C CA . ASN B 1 74 ? 7.469 -4.645 -9.078 1 97.81 74 ASN B CA 1
ATOM 1955 C C . ASN B 1 74 ? 8.25 -3.947 -7.973 1 97.81 74 ASN B C 1
ATOM 1957 O O . ASN B 1 74 ? 7.816 -3.926 -6.82 1 97.81 74 ASN B O 1
ATOM 1961 N N . ARG B 1 75 ? 9.438 -3.441 -8.375 1 96.44 75 ARG B N 1
ATOM 1962 C CA . ARG B 1 75 ? 10.148 -2.578 -7.434 1 96.44 75 ARG B CA 1
ATOM 1963 C C . ARG B 1 75 ? 9.344 -1.316 -7.137 1 96.44 75 ARG B C 1
ATOM 1965 O O . ARG B 1 75 ? 8.68 -0.776 -8.023 1 96.44 75 ARG B O 1
ATOM 1972 N N . TYR B 1 76 ? 9.391 -0.914 -5.891 1 96.88 76 TYR B N 1
ATOM 1973 C CA . TYR B 1 76 ? 8.719 0.343 -5.582 1 96.88 76 TYR B CA 1
ATOM 1974 C C . TYR B 1 76 ? 9.375 1.508 -6.312 1 96.88 76 TYR B C 1
ATOM 1976 O O . TYR B 1 76 ? 10.57 1.469 -6.602 1 96.88 76 TYR B O 1
ATOM 1984 N N . GLU B 1 77 ? 8.641 2.562 -6.578 1 93.38 77 GLU B N 1
ATOM 1985 C CA . GLU B 1 77 ? 9.094 3.613 -7.484 1 93.38 77 GLU B CA 1
ATOM 1986 C C . GLU B 1 77 ? 9.891 4.68 -6.734 1 93.38 77 GLU B C 1
ATOM 1988 O O . GLU B 1 77 ? 10.875 5.207 -7.254 1 93.38 77 GLU B O 1
ATOM 1993 N N . LEU B 1 78 ? 9.492 5.016 -5.5 1 95.19 78 LEU B N 1
ATOM 1994 C CA . LEU B 1 78 ? 10.148 6.09 -4.766 1 95.19 78 LEU B CA 1
ATOM 1995 C C . LEU B 1 78 ? 11.57 5.691 -4.383 1 95.19 78 LEU B C 1
ATOM 1997 O O . LEU B 1 78 ? 11.82 4.551 -3.984 1 95.19 78 LEU B O 1
ATOM 2001 N N . GLU B 1 79 ? 12.438 6.578 -4.434 1 95.69 79 GLU B N 1
ATOM 2002 C CA . GLU B 1 79 ? 13.867 6.32 -4.246 1 95.69 79 GLU B CA 1
ATOM 2003 C C . GLU B 1 79 ? 14.125 5.629 -2.908 1 95.69 79 GLU B C 1
ATOM 2005 O O . GLU B 1 79 ? 14.852 4.633 -2.85 1 95.69 79 GLU B O 1
ATOM 2010 N N . ARG B 1 80 ? 13.5 6.07 -1.882 1 97.12 80 ARG B N 1
ATOM 2011 C CA . ARG B 1 80 ? 13.766 5.547 -0.545 1 97.12 80 ARG B CA 1
ATOM 2012 C C . ARG B 1 80 ? 13.109 4.18 -0.358 1 97.12 80 ARG B C 1
ATOM 2014 O O . ARG B 1 80 ? 13.297 3.537 0.679 1 97.12 80 ARG B O 1
ATOM 2021 N N . LEU B 1 81 ? 12.406 3.738 -1.396 1 98 81 LEU B N 1
ATOM 2022 C CA . LEU B 1 81 ? 11.719 2.457 -1.296 1 98 81 LEU B CA 1
ATOM 2023 C C . LEU B 1 81 ? 12.266 1.465 -2.316 1 98 81 LEU B C 1
ATOM 2025 O O . LEU B 1 81 ? 11.906 0.285 -2.299 1 98 81 LEU B O 1
ATOM 2029 N N . GLN B 1 82 ? 13.18 1.845 -3.162 1 96.69 82 GLN B N 1
ATOM 2030 C CA . GLN B 1 82 ? 13.562 1.104 -4.359 1 96.69 82 GLN B CA 1
ATOM 2031 C C . GLN B 1 82 ? 14.359 -0.143 -4 1 96.69 82 GLN B C 1
ATOM 2033 O O . GLN B 1 82 ? 14.578 -1.015 -4.848 1 96.69 82 GLN B O 1
ATOM 2038 N N . HIS B 1 83 ? 14.867 -0.212 -2.754 1 98.12 83 HIS B N 1
ATOM 2039 C CA . HIS B 1 83 ? 15.555 -1.426 -2.324 1 98.12 83 HIS B CA 1
ATOM 2040 C C . HIS B 1 83 ? 14.57 -2.555 -2.062 1 98.12 83 HIS B C 1
ATOM 2042 O O . HIS B 1 83 ? 14.969 -3.686 -1.781 1 98.12 83 HIS B O 1
ATOM 2048 N N . ALA B 1 84 ? 13.242 -2.256 -2.184 1 98.5 84 ALA B N 1
ATOM 2049 C CA . ALA B 1 84 ? 12.172 -3.223 -1.944 1 98.5 84 ALA B CA 1
ATOM 2050 C C . ALA B 1 84 ? 11.172 -3.23 -3.096 1 98.5 84 ALA B C 1
ATOM 2052 O O . ALA B 1 84 ? 11.195 -2.344 -3.953 1 98.5 84 ALA B O 1
ATOM 2053 N N . GLY B 1 85 ? 10.367 -4.203 -3.16 1 98.38 85 GLY B 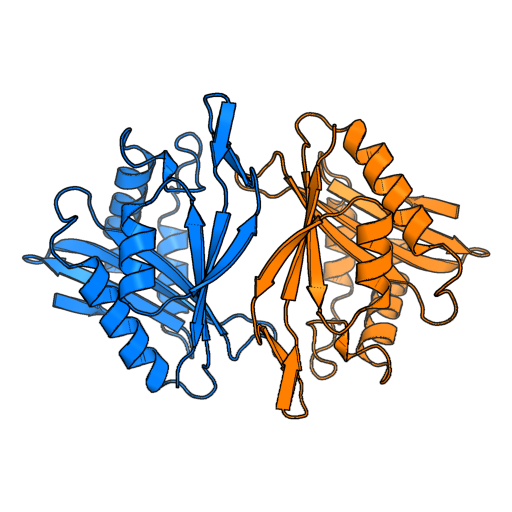N 1
ATOM 2054 C CA . GLY B 1 85 ? 9.273 -4.328 -4.109 1 98.38 85 GLY B CA 1
ATOM 2055 C C . GLY B 1 85 ? 8.188 -5.281 -3.643 1 98.38 85 GLY B C 1
ATOM 2056 O O . GLY B 1 85 ? 8.281 -5.848 -2.551 1 98.38 85 GLY B O 1
ATOM 2057 N N . THR B 1 86 ? 7.203 -5.395 -4.414 1 98.62 86 THR B N 1
ATOM 2058 C CA . THR B 1 86 ? 6.055 -6.219 -4.047 1 98.62 86 THR B CA 1
ATOM 2059 C C . THR B 1 86 ? 5.789 -7.281 -5.109 1 98.62 86 THR B C 1
ATOM 2061 O O . THR B 1 86 ? 5.969 -7.031 -6.305 1 98.62 86 THR B O 1
ATOM 2064 N N . MET B 1 87 ? 5.367 -8.398 -4.629 1 98.44 87 MET B N 1
ATOM 2065 C CA . MET B 1 87 ? 5.051 -9.477 -5.562 1 98.44 87 MET B CA 1
ATOM 2066 C C . MET B 1 87 ? 3.592 -9.898 -5.434 1 98.44 87 MET B C 1
ATOM 2068 O O . MET B 1 87 ? 2.945 -9.617 -4.426 1 98.44 87 MET B O 1
ATOM 2072 N N . GLY B 1 88 ? 3.096 -10.516 -6.43 1 97.25 88 GLY B N 1
ATOM 2073 C CA . GLY B 1 88 ? 1.825 -11.219 -6.535 1 97.25 88 GLY B CA 1
ATOM 2074 C C . GLY B 1 88 ? 1.878 -12.414 -7.469 1 97.25 88 GLY B C 1
ATOM 2075 O O . GLY B 1 88 ? 2.77 -12.508 -8.312 1 97.25 88 GLY B O 1
ATOM 2076 N N . MET B 1 89 ? 0.914 -13.305 -7.273 1 97.44 89 MET B N 1
ATOM 2077 C CA . MET B 1 89 ? 0.897 -14.484 -8.125 1 97.44 89 MET B CA 1
ATOM 2078 C C . MET B 1 89 ? -0.5 -15.094 -8.18 1 97.44 89 MET B C 1
ATOM 2080 O O . MET B 1 89 ? -1.362 -14.758 -7.367 1 97.44 89 MET B O 1
ATOM 2084 N N . GLY B 1 90 ? -0.697 -15.875 -9.156 1 96.44 90 GLY B N 1
ATOM 2085 C CA . GLY B 1 90 ? -1.909 -16.656 -9.344 1 96.44 90 GLY B CA 1
ATOM 2086 C C . GLY B 1 90 ? -1.666 -17.969 -10.055 1 96.44 90 GLY B C 1
ATOM 2087 O O . GLY B 1 90 ? -0.801 -18.062 -10.93 1 96.44 90 GLY B O 1
ATOM 2088 N N . ILE B 1 91 ? -2.359 -18.969 -9.648 1 96.56 91 ILE B N 1
ATOM 2089 C CA . ILE B 1 91 ? -2.281 -20.297 -10.242 1 96.56 91 ILE B CA 1
ATOM 2090 C C . ILE B 1 91 ? -3.688 -20.844 -10.469 1 96.56 91 ILE B C 1
ATOM 2092 O O . ILE B 1 91 ? -4.551 -20.734 -9.594 1 96.56 91 ILE B O 1
ATOM 2096 N N . LYS B 1 92 ? -3.904 -21.438 -11.57 1 95.56 92 LYS B N 1
ATOM 2097 C CA . LYS B 1 92 ? -5.18 -22.094 -11.852 1 95.56 92 LYS B CA 1
ATOM 2098 C C . LYS B 1 92 ? -5.512 -23.125 -10.773 1 95.56 92 LYS B C 1
ATOM 2100 O O . LYS B 1 92 ? -4.645 -23.875 -10.344 1 95.56 92 LYS B O 1
ATOM 2105 N N . GLU B 1 93 ? -6.77 -23.141 -10.453 1 92.31 93 GLU B N 1
ATOM 2106 C CA . GLU B 1 93 ? -7.227 -23.969 -9.352 1 92.31 93 GLU B CA 1
ATOM 2107 C C . GLU B 1 93 ? -6.828 -25.438 -9.562 1 92.31 93 GLU B C 1
ATOM 2109 O O . GLU B 1 93 ? -6.32 -26.078 -8.648 1 92.31 93 GLU B O 1
ATOM 2114 N N . ALA B 1 94 ? -6.93 -25.906 -10.75 1 93.31 94 ALA B N 1
ATOM 2115 C CA . ALA B 1 94 ? -6.672 -27.312 -11.078 1 93.31 94 ALA B CA 1
ATOM 2116 C C . ALA B 1 94 ? -5.199 -27.656 -10.883 1 93.31 94 ALA B C 1
ATOM 2118 O O . ALA B 1 94 ? -4.832 -28.828 -10.844 1 93.31 94 ALA B O 1
ATOM 2119 N N . TYR B 1 95 ? -4.395 -26.672 -10.742 1 95.06 95 TYR B N 1
ATOM 2120 C CA . TYR B 1 95 ? -2.957 -26.906 -10.672 1 95.06 95 TYR B CA 1
ATOM 2121 C C . TYR B 1 95 ? -2.404 -26.516 -9.312 1 95.06 95 TYR B C 1
ATOM 2123 O O . TYR B 1 95 ? -1.187 -26.469 -9.117 1 95.06 95 TYR B O 1
ATOM 2131 N N . CYS B 1 96 ? -3.273 -26.219 -8.398 1 91.38 96 CYS B N 1
ATOM 2132 C CA . CYS B 1 96 ? -2.852 -25.875 -7.047 1 91.38 96 CYS B CA 1
ATOM 2133 C C . CYS B 1 96 ? -2.391 -27.094 -6.277 1 91.38 96 CYS B C 1
ATOM 2135 O O . CYS B 1 96 ? -2.705 -28.234 -6.66 1 91.38 96 CYS B O 1
ATOM 2137 N N . ASN B 1 97 ? -1.546 -26.844 -5.332 1 91.44 97 ASN B N 1
ATOM 2138 C CA . ASN B 1 97 ? -1.028 -27.875 -4.445 1 91.44 97 ASN B CA 1
ATOM 2139 C C . ASN B 1 97 ? -0.145 -28.875 -5.199 1 91.44 97 ASN B C 1
ATOM 2141 O O . ASN B 1 97 ? -0.179 -30.062 -4.922 1 91.44 97 ASN B O 1
ATOM 2145 N N . GLN B 1 98 ? 0.506 -28.406 -6.188 1 94.5 98 GLN B N 1
ATOM 2146 C CA . GLN B 1 98 ? 1.408 -29.219 -6.984 1 94.5 98 GLN B CA 1
ATOM 2147 C C . GLN B 1 98 ? 2.82 -28.641 -6.996 1 94.5 98 GLN B C 1
ATOM 2149 O O . GLN B 1 98 ? 3.639 -29.016 -7.84 1 94.5 98 GLN B O 1
ATOM 2154 N N . GLY B 1 99 ? 3.031 -27.688 -6.105 1 95.75 99 GLY B N 1
ATOM 2155 C CA . GLY B 1 99 ? 4.371 -27.141 -5.945 1 95.75 99 GLY B CA 1
ATOM 2156 C C . GLY B 1 99 ? 4.664 -25.984 -6.887 1 95.75 99 GLY B C 1
ATOM 2157 O O . GLY B 1 99 ? 5.762 -25.422 -6.867 1 95.75 99 GLY B O 1
ATOM 2158 N N . ILE B 1 100 ? 3.748 -25.578 -7.723 1 97 100 ILE B N 1
ATOM 2159 C CA . ILE B 1 100 ? 3.947 -24.547 -8.727 1 97 100 ILE B CA 1
ATOM 2160 C C . ILE B 1 100 ? 4.227 -23.20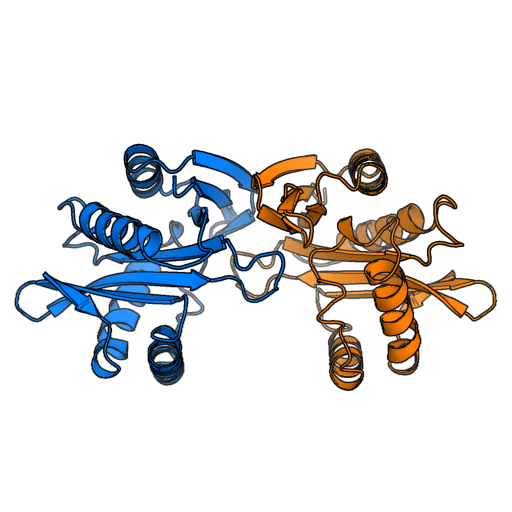3 -8.039 1 97 100 ILE B C 1
ATOM 2162 O O . ILE B 1 100 ? 5.137 -22.484 -8.438 1 97 100 ILE B O 1
ATOM 2166 N N . GLY B 1 101 ? 3.457 -22.906 -7.02 1 97.31 101 GLY B N 1
ATOM 2167 C CA . GLY B 1 101 ? 3.701 -21.688 -6.273 1 97.31 101 GLY B CA 1
ATOM 2168 C C . GLY B 1 101 ? 5.105 -21.609 -5.703 1 97.31 101 GLY B C 1
ATOM 2169 O O . GLY B 1 101 ? 5.762 -20.562 -5.805 1 97.31 101 GLY B O 1
ATOM 2170 N N . THR B 1 102 ? 5.496 -22.672 -5.145 1 97.88 102 THR B N 1
ATOM 2171 C CA . THR B 1 102 ? 6.836 -22.766 -4.582 1 97.88 102 THR B CA 1
ATOM 2172 C C . THR B 1 102 ? 7.895 -22.516 -5.656 1 97.88 102 THR B C 1
ATOM 2174 O O . THR B 1 102 ? 8.836 -21.734 -5.441 1 97.88 102 THR B O 1
ATOM 2177 N N . LYS B 1 103 ? 7.734 -23.125 -6.789 1 98.31 103 LYS B N 1
ATOM 2178 C CA . LYS B 1 103 ? 8.68 -22.969 -7.887 1 98.31 103 LYS B CA 1
ATOM 2179 C C . LYS B 1 103 ? 8.734 -21.531 -8.367 1 98.31 103 LYS B C 1
ATOM 2181 O O . LYS B 1 103 ? 9.812 -21 -8.664 1 98.31 103 LYS B O 1
ATOM 2186 N N . LEU B 1 104 ? 7.594 -20.859 -8.477 1 98.5 104 LEU B N 1
ATOM 2187 C CA . LEU B 1 104 ? 7.531 -19.469 -8.906 1 98.5 104 LEU B CA 1
ATOM 2188 C C . LEU B 1 104 ? 8.258 -18.562 -7.914 1 98.5 104 LEU B C 1
ATOM 2190 O O . LEU B 1 104 ? 9.039 -17.703 -8.32 1 98.5 104 LEU B O 1
ATOM 2194 N N . ILE B 1 105 ? 8.055 -18.781 -6.664 1 98.56 105 ILE B N 1
ATOM 2195 C CA . ILE B 1 105 ? 8.672 -17.953 -5.625 1 98.56 105 ILE B CA 1
ATOM 2196 C C . ILE B 1 105 ? 10.18 -18.219 -5.594 1 98.56 105 ILE B C 1
ATOM 2198 O O . ILE B 1 105 ? 10.969 -17.281 -5.445 1 98.56 105 ILE B O 1
ATOM 2202 N N . GLU B 1 106 ? 10.57 -19.484 -5.688 1 98.5 106 GLU B N 1
ATOM 2203 C CA . GLU B 1 106 ? 11.992 -19.812 -5.746 1 98.5 106 GLU B CA 1
ATOM 2204 C C . GLU B 1 106 ? 12.68 -19.078 -6.891 1 98.5 106 GLU B C 1
ATOM 2206 O O . GLU B 1 106 ? 13.797 -18.578 -6.73 1 98.5 106 GLU B O 1
ATOM 2211 N N . PHE B 1 107 ? 12.031 -19.062 -8.023 1 98.5 107 PHE B N 1
ATOM 2212 C CA . PHE B 1 107 ? 12.578 -18.344 -9.164 1 98.5 107 PHE B CA 1
ATOM 2213 C C . PHE B 1 107 ? 12.734 -16.859 -8.836 1 98.5 107 PHE B C 1
ATOM 2215 O O . PHE B 1 107 ? 13.773 -16.266 -9.109 1 98.5 107 PHE B O 1
ATOM 2222 N N . LEU B 1 108 ? 11.719 -16.281 -8.266 1 98.31 108 LEU B N 1
ATOM 2223 C CA . LEU B 1 108 ? 11.75 -14.867 -7.879 1 98.31 108 LEU B CA 1
ATOM 2224 C C . LEU B 1 108 ? 12.914 -14.594 -6.934 1 98.31 108 LEU B C 1
ATOM 2226 O O . LEU B 1 108 ? 13.664 -13.641 -7.129 1 98.31 108 LEU B O 1
ATOM 2230 N N . ILE B 1 109 ? 13.062 -15.43 -5.91 1 98.25 109 ILE B N 1
ATOM 2231 C CA . ILE B 1 109 ? 14.102 -15.227 -4.898 1 98.25 109 ILE B CA 1
ATOM 2232 C C . ILE B 1 109 ? 15.477 -15.32 -5.551 1 98.25 109 ILE B C 1
ATOM 2234 O O . ILE B 1 109 ? 16.344 -14.477 -5.297 1 98.25 109 ILE B O 1
ATOM 2238 N N . SER B 1 110 ? 15.641 -16.344 -6.359 1 97.94 110 SER B N 1
ATOM 2239 C CA . SER B 1 110 ? 16.906 -16.5 -7.07 1 97.94 110 SER B CA 1
ATOM 2240 C C . SER B 1 110 ? 17.188 -15.297 -7.961 1 97.94 110 SER B C 1
ATOM 2242 O O . SER B 1 110 ? 18.312 -14.766 -7.965 1 97.94 110 SER B O 1
ATOM 2244 N N . TRP B 1 111 ? 16.234 -14.859 -8.75 1 97.25 111 TRP B N 1
ATOM 2245 C CA . TRP B 1 111 ? 16.344 -13.688 -9.609 1 97.25 111 TRP B CA 1
ATOM 2246 C C . TRP B 1 111 ? 16.688 -12.445 -8.789 1 97.25 111 TRP B C 1
ATOM 2248 O O . TRP B 1 111 ? 17.578 -11.68 -9.156 1 97.25 111 TRP B O 1
ATOM 2258 N N . ALA B 1 112 ? 15.961 -12.273 -7.703 1 97.44 112 ALA B N 1
ATOM 2259 C CA . ALA B 1 112 ? 16.109 -11.102 -6.848 1 97.44 112 ALA B CA 1
ATOM 2260 C C . ALA B 1 112 ? 17.531 -10.992 -6.309 1 97.44 112 ALA B C 1
ATOM 2262 O O . ALA B 1 112 ? 18.062 -9.891 -6.184 1 97.44 112 ALA B O 1
ATOM 2263 N N . LYS B 1 113 ? 18.125 -12.086 -5.961 1 97.12 113 LYS B N 1
ATOM 2264 C CA . LYS B 1 113 ? 19.484 -12.109 -5.43 1 97.12 113 LYS B CA 1
ATOM 2265 C C . LYS B 1 113 ? 20.469 -11.539 -6.434 1 97.12 113 LYS B C 1
ATOM 2267 O O . LYS B 1 113 ? 21.547 -11.07 -6.055 1 97.12 113 LYS B O 1
ATOM 2272 N N . GLY B 1 114 ? 20.062 -11.555 -7.637 1 95.94 114 GLY B N 1
ATOM 2273 C CA . GLY B 1 114 ? 20.938 -11.047 -8.68 1 95.94 114 GLY B CA 1
ATOM 2274 C C . GLY B 1 114 ? 20.688 -9.594 -9.016 1 95.94 114 GLY B C 1
ATOM 2275 O O . GLY B 1 114 ? 21.391 -9.016 -9.852 1 95.94 114 GLY B O 1
ATOM 2276 N N . GLN B 1 115 ? 19.703 -8.984 -8.438 1 95.69 115 GLN B N 1
ATOM 2277 C CA . GLN B 1 115 ? 19.328 -7.613 -8.766 1 95.69 115 GLN B CA 1
ATOM 2278 C C . GLN B 1 115 ? 20.062 -6.613 -7.883 1 95.69 115 GLN B C 1
ATOM 2280 O O . GLN B 1 115 ? 20.031 -6.719 -6.652 1 95.69 115 GLN B O 1
ATOM 2285 N N . LYS B 1 116 ? 20.656 -5.664 -8.469 1 94.75 116 LYS B N 1
ATOM 2286 C CA . LYS B 1 116 ? 21.391 -4.637 -7.73 1 94.75 116 LYS B CA 1
ATOM 2287 C C . LYS B 1 116 ? 20.438 -3.803 -6.867 1 94.75 116 LYS B C 1
ATOM 2289 O O . LYS B 1 116 ? 19.422 -3.311 -7.352 1 94.75 116 LYS B O 1
ATOM 2294 N N . GLY B 1 117 ? 20.75 -3.742 -5.582 1 96.06 117 GLY B N 1
ATOM 2295 C CA . GLY B 1 117 ? 20.062 -2.836 -4.672 1 96.06 117 GLY B CA 1
ATOM 2296 C C . GLY B 1 117 ? 18.75 -3.398 -4.145 1 96.06 117 GLY B C 1
ATOM 2297 O O . GLY B 1 117 ? 18.094 -2.777 -3.301 1 96.06 117 GLY B O 1
ATOM 2298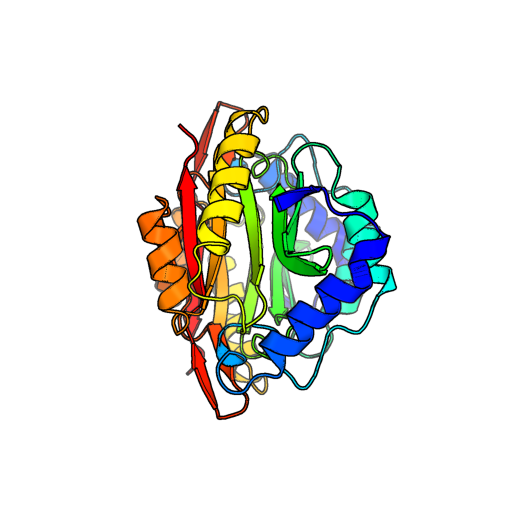 N N . LEU B 1 118 ? 18.344 -4.5 -4.73 1 97.75 118 LEU B N 1
ATOM 2299 C CA . LEU B 1 118 ? 17.125 -5.125 -4.215 1 97.75 118 LEU B CA 1
ATOM 2300 C C . LEU B 1 118 ? 17.422 -5.895 -2.93 1 97.75 118 LEU B C 1
ATOM 2302 O O . LEU B 1 118 ? 18.281 -6.77 -2.908 1 97.75 118 LEU B O 1
ATOM 2306 N N . GLU B 1 119 ? 16.672 -5.57 -1.806 1 98.62 119 GLU B N 1
ATOM 2307 C CA . GLU B 1 119 ? 17.016 -6.133 -0.504 1 98.62 119 GLU B CA 1
ATOM 2308 C C . GLU B 1 119 ? 15.812 -6.82 0.135 1 98.62 119 GLU B C 1
ATOM 2310 O O . GLU B 1 119 ? 15.961 -7.605 1.072 1 98.62 119 GLU B O 1
ATOM 2315 N N . LYS B 1 120 ? 14.672 -6.57 -0.412 1 98.75 120 LYS B N 1
ATOM 2316 C CA . LYS B 1 120 ? 13.469 -7.031 0.276 1 98.75 120 LYS B CA 1
ATOM 2317 C C . LYS B 1 120 ? 12.336 -7.289 -0.71 1 98.75 120 LYS B C 1
ATOM 2319 O O . LYS B 1 120 ? 12.125 -6.5 -1.634 1 98.75 120 LYS B O 1
ATOM 2324 N N . ILE B 1 121 ? 11.609 -8.32 -0.584 1 98.88 121 ILE B N 1
ATOM 2325 C CA . ILE B 1 121 ? 10.383 -8.633 -1.308 1 98.88 121 ILE B CA 1
ATOM 2326 C C . ILE B 1 121 ? 9.188 -8.562 -0.355 1 98.88 121 ILE B C 1
ATOM 2328 O O . ILE B 1 121 ? 9.195 -9.195 0.707 1 98.88 121 ILE B O 1
ATOM 2332 N N . CYS B 1 122 ? 8.234 -7.809 -0.692 1 98.88 122 CYS B N 1
ATOM 2333 C CA . CYS B 1 122 ? 7.035 -7.633 0.118 1 98.88 122 CYS B CA 1
ATOM 2334 C C . CYS B 1 122 ? 5.824 -8.273 -0.551 1 98.88 122 CYS B C 1
ATOM 2336 O O . CYS B 1 122 ? 5.844 -8.539 -1.756 1 98.88 122 CYS B O 1
ATOM 2338 N N . LEU B 1 123 ? 4.859 -8.5 0.226 1 98.69 123 LEU B N 1
ATOM 2339 C CA . LEU B 1 123 ? 3.568 -8.906 -0.314 1 98.69 123 LEU B CA 1
ATOM 2340 C C . LEU B 1 123 ? 2.457 -8.672 0.704 1 98.69 123 LEU B C 1
ATOM 2342 O O . LEU B 1 123 ? 2.729 -8.461 1.889 1 98.69 123 LEU B O 1
ATOM 2346 N N . GLY B 1 124 ? 1.262 -8.609 0.255 1 98.19 124 GLY B N 1
ATOM 2347 C CA . GLY B 1 124 ? 0.039 -8.734 1.032 1 98.19 124 GLY B CA 1
ATOM 2348 C C . GLY B 1 124 ? -0.768 -9.969 0.688 1 98.19 124 GLY B C 1
ATOM 2349 O O . GLY B 1 124 ? -0.853 -10.352 -0.48 1 98.19 124 GLY B O 1
ATOM 2350 N N . VAL B 1 125 ? -1.326 -10.555 1.675 1 98.44 125 VAL B N 1
ATOM 2351 C CA . VAL B 1 125 ? -2.15 -11.742 1.474 1 98.44 125 VAL B CA 1
ATOM 2352 C C . VAL B 1 125 ? -3.33 -11.727 2.443 1 98.44 125 VAL B C 1
ATOM 2354 O O . VAL B 1 125 ? -3.17 -11.391 3.619 1 98.44 125 VAL B O 1
ATOM 2357 N N . VAL B 1 126 ? -4.461 -12.031 1.928 1 97.88 126 VAL B N 1
ATOM 2358 C CA . VAL B 1 126 ? -5.648 -12.008 2.777 1 97.88 126 VAL B CA 1
ATOM 2359 C C . VAL B 1 126 ? -5.539 -13.078 3.855 1 97.88 126 VAL B C 1
ATOM 2361 O O . VAL B 1 126 ? -5.121 -14.203 3.578 1 97.88 126 VAL B O 1
ATOM 2364 N N . SER B 1 127 ? -6.023 -12.781 4.996 1 98.19 127 SER B N 1
ATOM 2365 C CA . SER B 1 127 ? -5.832 -13.602 6.188 1 98.19 127 SER B CA 1
ATOM 2366 C C . SER B 1 127 ? -6.484 -14.977 6.027 1 98.19 127 SER B C 1
ATOM 2368 O O . SER B 1 127 ? -6.051 -15.945 6.645 1 98.19 127 SER B O 1
ATOM 2370 N N . VAL B 1 128 ? -7.504 -15.078 5.227 1 96.38 128 VAL B N 1
ATOM 2371 C CA . VAL B 1 128 ? -8.234 -16.328 5.105 1 96.38 128 VAL B CA 1
ATOM 2372 C C . VAL B 1 128 ? -7.512 -17.266 4.133 1 96.38 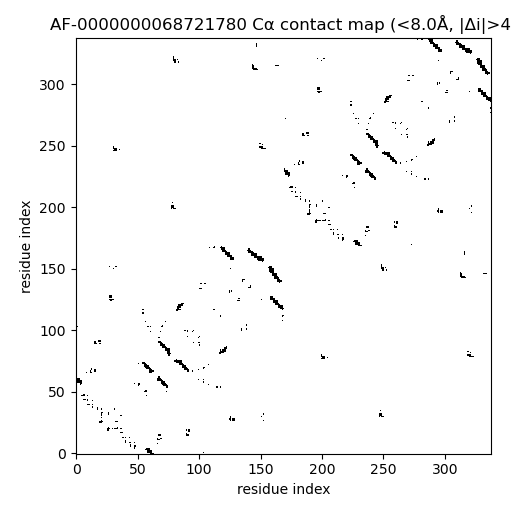128 VAL B C 1
ATOM 2374 O O . VAL B 1 128 ? -7.879 -18.438 3.992 1 96.38 128 VAL B O 1
ATOM 2377 N N . ASN B 1 129 ? -6.527 -16.75 3.379 1 96 129 ASN B N 1
ATOM 2378 C CA . ASN B 1 129 ? -5.746 -17.578 2.453 1 96 129 ASN B CA 1
ATOM 2379 C C . ASN B 1 129 ? -4.625 -18.312 3.168 1 96 129 ASN B C 1
ATOM 2381 O O . ASN B 1 129 ? -3.447 -18.125 2.865 1 96 129 ASN B O 1
ATOM 2385 N N . ASP B 1 130 ? -5.016 -19.203 4.016 1 95.5 130 ASP B N 1
ATOM 2386 C CA . ASP B 1 130 ? -4.094 -19.938 4.875 1 95.5 130 ASP B CA 1
ATOM 2387 C C . ASP B 1 130 ? -3.068 -20.719 4.047 1 95.5 130 ASP B C 1
ATOM 2389 O O . ASP B 1 130 ? -1.897 -20.797 4.426 1 95.5 130 ASP B O 1
ATOM 2393 N N . ARG B 1 131 ? -3.479 -21.25 3.045 1 93 131 ARG B N 1
ATOM 2394 C CA . ARG B 1 131 ? -2.584 -22.062 2.219 1 93 131 ARG B CA 1
ATOM 2395 C C . ARG B 1 131 ? -1.444 -21.219 1.663 1 93 131 ARG B C 1
ATOM 2397 O O . ARG B 1 131 ? -0.287 -21.641 1.674 1 93 131 ARG B O 1
ATOM 2404 N N . ALA B 1 132 ? -1.727 -20.047 1.123 1 96.06 132 ALA B N 1
ATOM 2405 C CA . ALA B 1 132 ? -0.685 -19.156 0.609 1 96.06 132 ALA B CA 1
ATOM 2406 C C . ALA B 1 132 ? 0.244 -18.703 1.728 1 96.06 132 ALA B C 1
ATOM 2408 O O . ALA B 1 132 ? 1.466 -18.672 1.561 1 96.06 132 ALA B O 1
ATOM 2409 N N . ILE B 1 133 ? -0.331 -18.328 2.869 1 97.62 133 ILE B N 1
ATOM 2410 C CA . ILE B 1 133 ? 0.446 -17.859 4.012 1 97.62 133 ILE B CA 1
ATOM 2411 C C . ILE B 1 133 ? 1.451 -18.938 4.426 1 97.62 133 ILE B C 1
ATOM 2413 O O . ILE B 1 133 ? 2.621 -18.641 4.672 1 97.62 133 ILE B O 1
ATOM 2417 N N . LYS B 1 134 ? 0.995 -20.156 4.492 1 96.5 134 LYS B N 1
ATOM 2418 C CA . LYS B 1 134 ? 1.867 -21.281 4.852 1 96.5 134 LYS B CA 1
ATOM 2419 C C . LYS B 1 134 ? 3.025 -21.406 3.865 1 96.5 134 LYS B C 1
ATOM 2421 O O . LYS B 1 134 ? 4.168 -21.625 4.27 1 96.5 134 LYS B O 1
ATOM 2426 N N . VAL B 1 135 ? 2.725 -21.312 2.619 1 96.75 135 VAL B N 1
ATOM 2427 C CA . VAL B 1 135 ? 3.756 -21.406 1.59 1 96.75 135 VAL B CA 1
ATOM 2428 C C . VAL B 1 135 ? 4.762 -20.266 1.768 1 96.75 135 VAL B C 1
ATOM 2430 O O . VAL B 1 135 ? 5.973 -20.5 1.742 1 96.75 135 VAL B O 1
ATOM 2433 N N . TYR B 1 136 ? 4.285 -19 1.926 1 98.31 136 TYR B N 1
ATOM 2434 C CA . TYR B 1 136 ? 5.164 -17.844 2.088 1 98.31 136 TYR B CA 1
ATOM 2435 C C . TYR B 1 136 ? 6.066 -18.016 3.303 1 98.31 136 TYR B C 1
ATOM 2437 O O . TYR B 1 136 ? 7.273 -17.766 3.227 1 98.31 136 TYR B O 1
ATOM 2445 N N . LYS B 1 137 ? 5.48 -18.484 4.395 1 98.31 137 LYS B N 1
ATOM 2446 C CA . LYS B 1 137 ? 6.266 -18.703 5.605 1 98.31 137 LYS B CA 1
ATOM 2447 C C . LYS B 1 137 ? 7.328 -19.781 5.383 1 98.31 137 LYS B C 1
ATOM 2449 O O . LYS B 1 137 ? 8.484 -19.594 5.766 1 98.31 137 LYS B O 1
ATOM 2454 N N . ARG B 1 138 ? 6.91 -20.844 4.777 1 97.69 138 ARG B N 1
ATOM 2455 C CA . ARG B 1 138 ? 7.848 -21.922 4.484 1 97.69 138 ARG B CA 1
ATOM 2456 C C . ARG B 1 138 ? 8.992 -21.422 3.602 1 97.69 138 ARG B C 1
ATOM 2458 O O . ARG B 1 138 ? 10.125 -21.906 3.723 1 97.69 138 ARG B O 1
ATOM 2465 N N . MET B 1 139 ? 8.695 -20.5 2.764 1 97.75 139 MET B N 1
ATOM 2466 C CA . MET B 1 139 ? 9.672 -19.984 1.813 1 97.75 139 MET B CA 1
ATOM 2467 C C . MET B 1 139 ? 10.531 -18.906 2.459 1 97.75 139 MET B C 1
ATOM 2469 O O . MET B 1 139 ? 11.43 -18.344 1.814 1 97.75 139 MET B O 1
ATOM 2473 N N . GLY B 1 140 ? 10.273 -18.5 3.707 1 98.06 140 GLY B N 1
ATOM 2474 C CA . GLY B 1 140 ? 11.156 -17.594 4.43 1 98.06 140 GLY B CA 1
ATOM 2475 C C . GLY B 1 140 ? 10.562 -16.219 4.609 1 98.06 140 GLY B C 1
ATOM 2476 O O . GLY B 1 140 ? 11.219 -15.32 5.156 1 98.06 140 GLY B O 1
ATOM 2477 N N . PHE B 1 141 ? 9.336 -16.016 4.145 1 98.75 141 PHE B N 1
ATOM 2478 C CA . PHE B 1 141 ? 8.664 -14.75 4.414 1 98.75 141 PHE B CA 1
ATOM 2479 C C . PHE B 1 141 ? 8.266 -14.648 5.879 1 98.75 141 PHE B C 1
ATOM 2481 O O . PHE B 1 141 ? 7.898 -15.648 6.496 1 98.75 141 PHE B O 1
ATOM 2488 N N . VAL B 1 142 ? 8.273 -13.422 6.375 1 98.56 142 VAL B N 1
ATOM 2489 C CA . VAL B 1 142 ? 7.898 -13.164 7.762 1 98.56 142 VAL B CA 1
ATOM 2490 C C . VAL B 1 142 ? 6.727 -12.188 7.805 1 98.56 142 VAL B C 1
ATOM 2492 O O . VAL B 1 142 ? 6.688 -11.219 7.035 1 98.56 142 VAL B O 1
ATOM 2495 N N . GLU B 1 143 ? 5.797 -12.461 8.648 1 98.62 143 GLU B N 1
ATOM 2496 C CA . GLU B 1 143 ? 4.688 -11.531 8.836 1 98.62 143 GLU B CA 1
ATOM 2497 C C . GLU B 1 143 ? 5.156 -10.242 9.516 1 98.62 143 GLU B C 1
ATOM 2499 O O . GLU B 1 143 ? 5.836 -10.289 10.547 1 98.62 143 GLU B O 1
ATOM 2504 N N . GLU B 1 144 ? 4.809 -9.18 8.953 1 98.75 144 GLU B N 1
ATOM 2505 C CA . GLU B 1 144 ? 5.23 -7.887 9.492 1 98.75 144 GLU B CA 1
ATOM 2506 C C . GLU B 1 144 ? 4.047 -7.117 10.07 1 98.75 144 GLU B C 1
ATOM 2508 O O . GLU B 1 144 ? 4.23 -6.094 10.734 1 98.75 144 GLU B O 1
ATOM 2513 N N . GLY B 1 145 ? 2.898 -7.613 9.875 1 98.31 145 GLY B N 1
ATOM 2514 C CA . GLY B 1 145 ? 1.713 -6.992 10.445 1 98.31 145 GLY B CA 1
ATOM 2515 C C . GLY B 1 145 ? 0.426 -7.438 9.773 1 98.31 145 GLY B C 1
ATOM 2516 O O . GLY B 1 145 ? 0.457 -8.164 8.781 1 98.31 145 GLY B O 1
ATOM 2517 N N . ARG B 1 146 ? -0.644 -7.008 10.375 1 98.12 146 ARG B N 1
ATOM 2518 C CA . ARG B 1 146 ? -1.989 -7.305 9.898 1 98.12 146 ARG B CA 1
ATOM 2519 C C . ARG B 1 146 ? -2.875 -6.062 9.953 1 98.12 146 ARG B C 1
ATOM 2521 O O . ARG B 1 146 ? -3.096 -5.496 11.023 1 98.12 146 ARG B O 1
ATOM 2528 N N . GLN B 1 147 ? -3.229 -5.59 8.805 1 98.56 147 GLN B N 1
ATOM 2529 C CA . GLN B 1 147 ? -4.262 -4.562 8.773 1 98.56 147 GLN B CA 1
ATOM 2530 C C . GLN B 1 147 ? -5.648 -5.168 8.992 1 98.56 147 GLN B C 1
ATOM 2532 O O . GLN B 1 147 ? -6.184 -5.832 8.102 1 98.56 147 GLN B O 1
ATOM 2537 N N . ARG B 1 148 ? -6.238 -4.898 10.07 1 98.19 148 ARG B N 1
ATOM 2538 C CA . ARG B 1 148 ? -7.453 -5.574 10.516 1 98.19 148 ARG B CA 1
ATOM 2539 C C . ARG B 1 148 ? -8.672 -5.086 9.742 1 98.19 148 ARG B C 1
ATOM 2541 O O . ARG B 1 148 ? -8.812 -3.889 9.484 1 98.19 148 ARG B O 1
ATOM 2548 N N . LYS B 1 149 ? -9.516 -6.07 9.375 1 98.25 149 LYS B N 1
ATOM 2549 C CA . LYS B 1 149 ? -10.766 -5.777 8.672 1 98.25 149 LYS B CA 1
ATOM 2550 C C . LYS B 1 149 ? -10.516 -4.906 7.445 1 98.25 149 LYS B C 1
ATOM 2552 O O . LYS B 1 149 ? -11.305 -4.008 7.145 1 98.25 149 LYS B O 1
ATOM 2557 N N . GLN B 1 150 ? -9.43 -5.164 6.785 1 98.56 150 GLN B N 1
ATOM 2558 C CA . GLN B 1 150 ? -9.039 -4.336 5.652 1 98.56 150 GLN B CA 1
ATOM 2559 C C . GLN B 1 150 ? -9.836 -4.699 4.402 1 98.56 150 GLN B C 1
ATOM 2561 O O . GLN B 1 150 ? -10.047 -3.857 3.525 1 98.56 150 GLN B O 1
ATOM 2566 N N . ILE B 1 151 ? -10.188 -5.891 4.312 1 98.38 151 ILE B N 1
ATOM 2567 C CA . ILE B 1 151 ? -10.969 -6.387 3.182 1 98.38 151 ILE B CA 1
ATOM 2568 C C . ILE B 1 151 ? -12.398 -6.66 3.621 1 98.38 151 ILE B C 1
ATOM 2570 O O . ILE B 1 151 ? -12.641 -7.43 4.555 1 98.38 151 ILE B O 1
ATOM 2574 N N . LYS B 1 152 ? -13.438 -6.09 3 1 97.88 152 LYS B N 1
ATOM 2575 C CA . LYS B 1 152 ? -14.852 -6.32 3.266 1 97.88 152 LYS B CA 1
ATOM 2576 C C . LYS B 1 152 ? -15.516 -7.051 2.102 1 97.88 152 LYS B C 1
ATOM 2578 O O . LYS B 1 152 ? -15.516 -6.562 0.97 1 97.88 152 LYS B O 1
ATOM 2583 N N . TYR B 1 153 ? -16.094 -8.164 2.381 1 97.12 153 TYR B N 1
ATOM 2584 C CA . TYR B 1 153 ? -16.688 -8.992 1.334 1 97.12 153 TYR B CA 1
ATOM 2585 C C . TYR B 1 153 ? -18.156 -8.648 1.126 1 97.12 153 TYR B C 1
ATOM 2587 O O . TYR B 1 153 ? -18.75 -7.934 1.936 1 97.12 153 TYR B O 1
ATOM 2595 N N . GLU B 1 154 ? -18.641 -9.117 0.062 1 95 154 GLU B N 1
ATOM 2596 C CA . GLU B 1 154 ? -20 -8.844 -0.363 1 95 154 GLU B CA 1
ATOM 2597 C C . GLU B 1 154 ? -21.016 -9.344 0.667 1 95 154 GLU B C 1
ATOM 2599 O O . GLU B 1 154 ? -22.094 -8.781 0.807 1 95 154 GLU B O 1
ATOM 2604 N N . ASP B 1 155 ? -20.656 -10.359 1.45 1 95.31 155 ASP B N 1
ATOM 2605 C CA . ASP B 1 155 ? -21.594 -10.938 2.418 1 95.31 155 ASP B CA 1
ATOM 2606 C C . ASP B 1 155 ? -21.484 -10.227 3.766 1 95.31 155 ASP B C 1
ATOM 2608 O O . ASP B 1 155 ? -22.141 -10.625 4.734 1 95.31 155 ASP B O 1
ATOM 2612 N N . GLY B 1 156 ? -20.625 -9.227 3.869 1 96.19 156 GLY B N 1
ATOM 2613 C CA . GLY B 1 156 ? -20.5 -8.422 5.074 1 96.19 156 GLY B CA 1
ATOM 2614 C C . GLY B 1 156 ? -19.375 -8.875 5.984 1 96.19 156 GLY B C 1
ATOM 2615 O O . GLY B 1 156 ? -19.031 -8.18 6.945 1 96.19 156 GLY B O 1
ATOM 2616 N N . SER B 1 157 ? -18.812 -10.031 5.703 1 97.56 157 SER B N 1
ATOM 2617 C CA . SER B 1 157 ? -17.672 -10.508 6.5 1 97.56 157 SER B CA 1
ATOM 2618 C C . SER B 1 157 ? -16.391 -9.773 6.129 1 97.56 157 SER B C 1
ATOM 2620 O O . SER B 1 157 ? -16.359 -9.023 5.148 1 97.56 157 SER B O 1
ATOM 2622 N N . TYR B 1 158 ? -15.406 -9.906 6.934 1 98.25 158 TYR B N 1
ATOM 2623 C CA . TYR B 1 158 ? -14.141 -9.203 6.738 1 98.25 158 TYR B CA 1
ATOM 2624 C C . TYR B 1 158 ? -12.977 -10.18 6.695 1 98.25 158 TYR B C 1
ATOM 2626 O O . TYR B 1 158 ? -13.062 -11.289 7.223 1 98.25 158 TYR B O 1
ATOM 2634 N N . GLY B 1 159 ? -11.93 -9.742 6.043 1 98.06 159 GLY B N 1
ATOM 2635 C CA . GLY B 1 159 ? -10.594 -10.305 6.176 1 98.06 159 GLY B CA 1
ATOM 2636 C C . GLY B 1 159 ? -9.539 -9.266 6.488 1 98.06 159 GLY B C 1
ATOM 2637 O O . GLY B 1 159 ? -9.75 -8.07 6.266 1 98.06 159 GLY B O 1
ATOM 2638 N N . ASP B 1 160 ? -8.469 -9.766 7.078 1 98.69 160 ASP B N 1
ATOM 2639 C CA . ASP B 1 160 ? -7.312 -8.898 7.293 1 98.69 160 ASP B CA 1
ATOM 2640 C C . ASP B 1 160 ? -6.363 -8.945 6.098 1 98.69 160 ASP B C 1
ATOM 2642 O O . ASP B 1 160 ? -6.352 -9.922 5.344 1 98.69 160 ASP B O 1
ATOM 2646 N N . ASP B 1 161 ? -5.695 -7.898 5.828 1 98.56 161 ASP B N 1
ATOM 2647 C CA . ASP B 1 161 ? -4.535 -7.91 4.938 1 98.56 161 ASP B CA 1
ATOM 2648 C C . ASP B 1 161 ? -3.256 -8.227 5.707 1 98.56 161 ASP B C 1
ATOM 2650 O O . ASP B 1 161 ? -2.809 -7.434 6.535 1 98.56 161 ASP B O 1
ATOM 2654 N N . VAL B 1 162 ? -2.701 -9.328 5.535 1 98.75 162 VAL B N 1
ATOM 2655 C CA . VAL B 1 162 ? -1.469 -9.758 6.188 1 98.75 162 VAL B CA 1
ATOM 2656 C C . VAL B 1 162 ? -0.265 -9.312 5.359 1 98.75 162 VAL B C 1
ATOM 2658 O O . VAL B 1 162 ? -0.112 -9.719 4.207 1 98.75 162 VAL B O 1
ATOM 2661 N N . LEU B 1 163 ? 0.548 -8.516 5.895 1 98.75 163 LEU B N 1
ATOM 2662 C CA . LEU B 1 163 ? 1.745 -8.016 5.227 1 98.75 163 LEU B CA 1
ATOM 2663 C C . LEU B 1 163 ? 2.953 -8.883 5.551 1 98.75 163 LEU B C 1
ATOM 2665 O O . LEU B 1 163 ? 3.209 -9.188 6.719 1 98.75 163 LEU B O 1
ATOM 2669 N N . MET B 1 164 ? 3.637 -9.281 4.535 1 98.81 164 MET B N 1
ATOM 2670 C CA . MET B 1 164 ? 4.801 -10.141 4.738 1 98.81 164 MET B CA 1
ATOM 2671 C C . MET B 1 164 ? 6.008 -9.609 3.975 1 98.81 164 MET B C 1
ATOM 2673 O O . MET B 1 164 ? 5.855 -8.891 2.986 1 98.81 164 MET B O 1
ATOM 2677 N N . GLY B 1 165 ? 7.148 -9.906 4.457 1 98.69 165 GLY B N 1
ATOM 2678 C CA . GLY B 1 165 ? 8.406 -9.516 3.832 1 98.69 165 GLY B CA 1
ATOM 2679 C C . GLY B 1 165 ? 9.422 -10.641 3.795 1 98.69 165 GLY B C 1
ATOM 2680 O O . GLY B 1 165 ? 9.453 -11.484 4.691 1 98.69 165 GLY B O 1
ATOM 2681 N N . PHE B 1 166 ? 10.172 -10.727 2.805 1 98.75 166 PHE B N 1
ATOM 2682 C CA . PHE B 1 166 ? 11.336 -11.586 2.633 1 98.75 166 PHE B CA 1
ATOM 2683 C C . PHE B 1 166 ? 12.602 -10.758 2.465 1 98.75 166 PHE B C 1
ATOM 2685 O O . PHE B 1 166 ? 12.695 -9.93 1.552 1 98.75 166 PHE B O 1
ATOM 2692 N N . TYR B 1 167 ? 13.555 -10.922 3.328 1 97.94 167 TYR B N 1
ATOM 2693 C CA . TYR B 1 167 ? 14.812 -10.172 3.289 1 97.94 167 TYR B CA 1
ATOM 2694 C C . TYR B 1 167 ? 15.883 -10.938 2.523 1 97.94 167 TYR B C 1
ATOM 2696 O O . TYR B 1 167 ? 16.297 -12.023 2.941 1 97.94 167 TYR B O 1
ATOM 2704 N N . ILE B 1 168 ? 16.328 -10.281 1.475 1 95.81 168 ILE B N 1
ATOM 2705 C CA . ILE B 1 168 ? 17.281 -10.922 0.572 1 95.81 168 ILE B CA 1
ATOM 2706 C C . ILE B 1 168 ? 18.688 -10.883 1.183 1 95.81 168 ILE B C 1
ATOM 2708 O O . ILE B 1 168 ? 19.156 -9.82 1.588 1 95.81 168 ILE B O 1
ATOM 2712 N N . GLU B 1 169 ? 19.297 -11.812 1.833 1 80.38 169 GLU B N 1
ATOM 2713 C CA . GLU B 1 169 ? 20.656 -11.883 2.379 1 80.38 169 GLU B CA 1
ATOM 2714 C C . GLU B 1 169 ? 21.703 -11.625 1.3 1 80.38 169 GLU B C 1
ATOM 2716 O O . GLU B 1 169 ? 21.469 -11.922 0.125 1 80.38 169 GLU B O 1
#

Solvent-accessible surface area (backbone atoms only — not comparable to full-atom values): 18083 Å² total; per-residue (Å²): 88,77,45,73,63,51,61,85,43,28,60,53,53,51,49,42,54,48,51,41,33,64,29,87,88,44,23,78,54,44,66,57,40,69,93,62,63,89,78,54,57,66,57,44,28,50,48,50,68,57,28,74,38,94,74,34,40,42,36,31,33,35,59,97,88,36,70,47,30,38,39,40,35,42,44,40,83,49,73,21,28,40,38,27,26,38,46,52,72,52,61,31,75,93,56,56,95,68,55,54,68,58,54,52,50,50,51,49,53,59,54,42,70,70,40,86,67,47,39,34,44,31,36,73,42,32,57,80,35,52,69,58,51,51,51,43,44,72,74,58,34,39,78,32,31,41,42,73,66,47,34,45,46,95,87,70,50,66,32,29,37,31,32,31,38,30,71,57,125,87,78,45,72,63,51,61,86,43,32,63,52,54,50,48,41,53,48,50,40,32,65,30,87,87,42,21,78,54,45,67,56,41,69,91,61,62,89,78,53,61,66,58,45,28,50,48,51,67,55,26,78,36,92,72,38,40,41,34,30,34,33,58,94,88,36,70,46,29,38,39,40,34,44,44,40,84,49,72,21,29,41,38,27,25,39,46,52,71,51,64,31,76,92,56,55,95,67,55,54,67,57,51,53,50,52,50,49,53,58,53,41,72,69,39,85,68,47,39,35,43,30,36,72,44,34,58,80,35,51,68,59,53,52,51,42,44,74,73,58,33,41,79,32,31,42,43,72,65,46,33,46,47,96,87,70,49,67,31,27,38,32,31,32,38,30,74,58,125

Organism: Bacillus thuringiensis (NCBI:txid1428)

Secondary structure (DSSP, 8-state):
-EEE--GGGHHHHHHHHHHHHH-TTTGGG-SS-TTS----HHHHHHHHHHHTSTT-EEEEEEETTEEEEEEEEEE-SSGGGTTEEEEEEEE-GGGTTSSHHHHHHHHHHHHHHTSTT--EEEEEEETT-HHHHHHHHHTT-EEEEEEEEEEE-TTS-EEEEEEEEEE--/-EEE--GGGHHHHHHHHHHHHH-TTTGGG-SS-TTS----HHHHHHHHHHHTSTT-EEEEEEETTEEEEEEEEEE-SSGGGTTEEEEEEEE-GGGTTSSHHHHHHHHHHHHHHTSTT--EEEEEEETT-HHHHHHHHHTT-EEEEEEEEEEE-TTS-EEEEEEEEEE--

InterPro domains:
  IPR000182 GNAT domain [PF00583] (51-141)
  IPR000182 GNAT domain [PS51186] (1-169)
  IPR016181 Acyl-CoA N-acyltransferase [SSF55729] (1-165)